Protein AF-0000000065931653 (afdb_homodimer)

Foldseek 3Di:
DPPPPPPPQLVLLVVLLVLLVVLLVVLCVLLVCLVQWPQSLLSPVLSVLSNVLSVVSNVCSVCSLFFQDDPVLSVLLSVLSSLLSVLSSVLSSLCRRQLDDCVPCVPSSVPGHGDPVNNVSSVVSNVSSVVSVVSNVVSRVVRNPDGNPPPCPPPPDPPDDDDD/DPPPVVPPQLVLLVVLLVLLVVLLVVLVVLLVCLVQWPQSLLSPVLSVLSNVLSVVSNVCSVCSLFFQDDPVLSVLLSVLSSLLSVLSSVLSSLCRRQLDDCVPCVPSSVPGHGDPVSNVVSVVSNVSSVVSVVSNVVSRVVRNPDGNPPPCPPPPPPPDDPDD

Structure (mmCIF, N/CA/C/O backbone):
data_AF-0000000065931653-model_v1
#
loop_
_entity.id
_entity.type
_entity.pdbx_description
1 polymer 'Hydroxylaminobenzene mutase HabB'
#
loop_
_atom_site.group_PDB
_atom_site.id
_atom_site.type_symbol
_atom_site.label_atom_id
_atom_site.label_alt_id
_atom_site.label_comp_id
_atom_site.label_asym_id
_atom_site.label_entity_id
_atom_site.label_seq_id
_atom_site.pdbx_PDB_ins_code
_atom_site.Cartn_x
_atom_site.Cartn_y
_atom_site.Cartn_z
_atom_site.occupancy
_atom_site.B_iso_or_equiv
_atom_site.auth_seq_id
_atom_site.auth_comp_id
_atom_site.auth_asym_id
_atom_site.auth_atom_id
_atom_site.pdbx_PDB_model_num
ATOM 1 N N . MET A 1 1 ? -31.172 28.594 16.266 1 28.55 1 MET A N 1
ATOM 2 C CA . MET A 1 1 ? -30.75 27.188 16.297 1 28.55 1 MET A CA 1
ATOM 3 C C . MET A 1 1 ? -30 26.828 15.023 1 28.55 1 MET A C 1
ATOM 5 O O . MET A 1 1 ? -30.578 26.734 13.945 1 28.55 1 MET A O 1
ATOM 9 N N . THR A 1 2 ? -28.844 27.422 14.742 1 34 2 THR A N 1
ATOM 10 C CA . THR A 1 2 ? -28 27.219 13.57 1 34 2 THR A CA 1
ATOM 11 C C . THR A 1 2 ? -27.734 25.734 13.359 1 34 2 THR A C 1
ATOM 13 O O . THR A 1 2 ? -27.297 25.031 14.273 1 34 2 THR A O 1
ATOM 16 N N . LEU A 1 3 ? -28.578 25.031 12.617 1 34.12 3 LEU A N 1
ATOM 17 C CA . LEU A 1 3 ? -28.406 23.641 12.188 1 34.12 3 LEU A CA 1
ATOM 18 C C . LEU A 1 3 ? -26.953 23.375 11.797 1 34.12 3 LEU A C 1
ATOM 20 O O . LEU A 1 3 ? -26.438 23.984 10.859 1 34.12 3 LEU A O 1
ATOM 24 N N . HIS A 1 4 ? -26 23.203 12.688 1 38.97 4 HIS A N 1
ATOM 25 C CA . HIS A 1 4 ? -24.688 22.641 12.359 1 38.97 4 HIS A CA 1
ATOM 26 C C . HIS A 1 4 ? -24.828 21.453 11.398 1 38.97 4 HIS A C 1
ATOM 28 O O . HIS A 1 4 ? -25.453 20.453 11.734 1 38.97 4 HIS A O 1
ATOM 34 N N . THR A 1 5 ? -25.109 21.641 10.18 1 39.28 5 THR A N 1
ATOM 35 C CA . THR A 1 5 ? -25.016 20.562 9.203 1 39.28 5 THR A CA 1
ATOM 36 C C . THR A 1 5 ? -23.875 19.609 9.547 1 39.28 5 THR A C 1
ATOM 38 O O . THR A 1 5 ? -22.719 20.031 9.617 1 39.28 5 THR A O 1
ATOM 41 N N . PRO A 1 6 ? -24.062 18.594 10.383 1 43.84 6 PRO A N 1
ATOM 42 C CA . PRO A 1 6 ? -22.984 17.656 10.734 1 43.84 6 PRO A CA 1
ATOM 43 C C . PRO A 1 6 ? -22.078 17.312 9.555 1 43.84 6 PRO A C 1
ATOM 45 O O . PRO A 1 6 ? -22.578 17.062 8.453 1 43.84 6 PRO A O 1
ATOM 48 N N . SER A 1 7 ? -20.938 17.844 9.289 1 49.25 7 SER A N 1
ATOM 49 C CA . SER A 1 7 ? -20.016 17.672 8.18 1 49.25 7 SER A CA 1
ATOM 50 C C . SER A 1 7 ? -19.984 16.219 7.707 1 49.25 7 SER A C 1
ATOM 52 O O . SER A 1 7 ? -19.797 15.305 8.508 1 49.25 7 SER A O 1
ATOM 54 N N . THR A 1 8 ? -20.859 15.742 6.801 1 52.16 8 THR A N 1
ATOM 55 C CA . THR A 1 8 ? -21.016 14.477 6.102 1 52.16 8 THR A CA 1
ATOM 56 C C . THR A 1 8 ? -19.672 13.742 6.023 1 52.16 8 THR A C 1
ATOM 58 O O . THR A 1 8 ? -19.641 12.523 5.852 1 52.16 8 THR A O 1
ATOM 61 N N . ASP A 1 9 ? -18.578 14.406 6.242 1 61.97 9 ASP A N 1
ATOM 62 C CA . ASP A 1 9 ? -17.234 13.852 6.098 1 61.97 9 ASP A CA 1
ATOM 63 C C . ASP A 1 9 ? -16.875 12.961 7.281 1 61.97 9 ASP A C 1
ATOM 65 O O . ASP A 1 9 ? -16.297 11.883 7.102 1 61.97 9 ASP A O 1
ATOM 69 N N . ALA A 1 10 ? -17.438 13.203 8.453 1 71.25 10 ALA A N 1
ATOM 70 C CA . ALA A 1 10 ? -17.016 12.523 9.672 1 71.25 10 ALA A CA 1
ATOM 71 C C . ALA A 1 10 ? -17.547 11.094 9.719 1 71.25 10 ALA A C 1
ATOM 73 O O . ALA A 1 10 ? -16.797 10.156 10.016 1 71.25 10 ALA A O 1
ATOM 74 N N . PRO A 1 11 ? -18.734 10.93 9.125 1 88.5 11 PRO A N 1
ATOM 75 C CA . PRO A 1 11 ? -19.25 9.555 9.211 1 88.5 11 PRO A CA 1
ATOM 76 C C . PRO A 1 11 ? -18.516 8.602 8.273 1 88.5 11 PRO A C 1
ATOM 78 O O . PRO A 1 11 ? -18.25 7.457 8.641 1 88.5 11 PRO A O 1
ATOM 81 N N . LEU A 1 12 ? -18.109 9.031 7.047 1 93.81 12 LEU A N 1
ATOM 82 C CA . LEU A 1 12 ? -17.438 8.141 6.109 1 93.81 12 LEU A CA 1
ATOM 83 C C . LEU A 1 12 ? -16.047 7.793 6.598 1 93.81 12 LEU A C 1
ATOM 85 O O . LEU A 1 12 ? -15.594 6.652 6.465 1 93.81 12 LEU A O 1
ATOM 89 N N . ALA A 1 13 ? -15.414 8.75 7.152 1 95.69 13 ALA A N 1
ATOM 90 C CA . ALA A 1 13 ? -14.07 8.508 7.684 1 95.69 13 ALA A CA 1
ATOM 91 C C . ALA A 1 13 ? -14.094 7.453 8.781 1 95.69 13 ALA A C 1
ATOM 93 O O . ALA A 1 13 ? -13.281 6.523 8.781 1 95.69 13 ALA A O 1
ATOM 94 N N . ARG A 1 14 ? -14.992 7.578 9.695 1 95.81 14 ARG A N 1
ATOM 95 C CA . ARG A 1 14 ? -15.125 6.633 10.805 1 95.81 14 ARG A CA 1
ATOM 96 C C . ARG A 1 14 ? -15.477 5.238 10.289 1 95.81 14 ARG A C 1
ATOM 98 O O . ARG A 1 14 ? -14.961 4.238 10.797 1 95.81 14 ARG A O 1
ATOM 105 N N . ARG A 1 15 ? -16.344 5.242 9.336 1 97.5 15 ARG A N 1
ATOM 106 C CA . ARG A 1 15 ? -16.734 3.961 8.758 1 97.5 15 ARG A CA 1
ATOM 107 C C . ARG A 1 15 ? -15.547 3.283 8.078 1 97.5 15 ARG A C 1
ATOM 109 O O . ARG A 1 15 ? -15.398 2.061 8.148 1 97.5 15 ARG A O 1
ATOM 116 N N . LEU A 1 16 ? -14.719 4.074 7.41 1 98.12 16 LEU A N 1
ATOM 117 C CA . LEU A 1 16 ? -13.516 3.518 6.809 1 98.12 16 LEU A CA 1
ATOM 118 C C . LEU A 1 16 ? -12.609 2.902 7.871 1 98.12 16 LEU A C 1
ATOM 120 O O . LEU A 1 16 ? -12.047 1.823 7.664 1 98.12 16 LEU A O 1
ATOM 124 N N . LEU A 1 17 ? -12.5 3.545 8.969 1 97.62 17 LEU A N 1
ATOM 125 C CA . LEU A 1 17 ? -11.672 3.021 10.055 1 97.62 17 LEU A CA 1
ATOM 126 C C . LEU A 1 17 ? -12.25 1.717 10.594 1 97.62 17 LEU A C 1
ATOM 128 O O . LEU A 1 17 ? -11.508 0.752 10.82 1 97.62 17 LEU A O 1
ATOM 132 N N . GLN A 1 18 ? -13.523 1.65 10.742 1 98.06 18 GLN A N 1
ATOM 133 C CA . GLN A 1 18 ? -14.18 0.44 11.219 1 98.06 18 GLN A CA 1
ATOM 134 C C . GLN A 1 18 ? -14 -0.71 10.234 1 98.06 18 GLN A C 1
ATOM 136 O O . GLN A 1 18 ? -13.648 -1.824 10.625 1 98.06 18 GLN A O 1
ATOM 141 N N . LEU A 1 19 ? -14.227 -0.421 9.016 1 98.44 19 LEU A N 1
ATOM 142 C CA . LEU A 1 19 ? -14.117 -1.442 7.984 1 98.44 19 LEU A CA 1
ATOM 143 C C . LEU A 1 19 ? -12.664 -1.869 7.793 1 98.44 19 LEU A C 1
ATOM 145 O O . LEU A 1 19 ? -12.391 -3.023 7.457 1 98.44 19 LEU A O 1
ATOM 149 N N . GLY A 1 20 ? -11.758 -0.867 7.965 1 98.62 20 GLY A N 1
ATOM 150 C CA . GLY A 1 20 ? -10.344 -1.212 7.898 1 98.62 20 GLY A CA 1
ATOM 151 C C . GLY A 1 20 ? -9.914 -2.188 8.977 1 98.62 20 GLY A C 1
ATOM 152 O O . GLY A 1 20 ? -9.25 -3.188 8.688 1 98.62 20 GLY A O 1
ATOM 153 N N . ILE A 1 21 ? -10.312 -1.99 10.211 1 98.44 21 ILE A N 1
ATOM 154 C CA . ILE A 1 21 ? -9.984 -2.887 11.32 1 98.44 21 ILE A CA 1
ATOM 155 C C . ILE A 1 21 ? -10.664 -4.234 11.109 1 98.44 21 ILE A C 1
ATOM 157 O O . ILE A 1 21 ? -10.07 -5.285 11.359 1 98.44 21 ILE A O 1
ATOM 161 N N . ALA A 1 22 ? -11.859 -4.215 10.688 1 98.62 22 ALA A N 1
ATOM 162 C CA . ALA A 1 22 ? -12.578 -5.461 10.43 1 98.62 22 ALA A CA 1
ATOM 163 C C . ALA A 1 22 ? -11.859 -6.297 9.375 1 98.62 22 ALA A C 1
ATOM 165 O O . ALA A 1 22 ? -11.703 -7.512 9.539 1 98.62 22 ALA A O 1
ATOM 166 N N . LEU A 1 23 ? -11.461 -5.684 8.312 1 98.69 23 LEU A N 1
ATOM 167 C CA . LEU A 1 23 ? -10.758 -6.406 7.258 1 98.69 23 LEU A CA 1
ATOM 168 C C . LEU A 1 23 ? -9.406 -6.91 7.758 1 98.69 23 LEU A C 1
ATOM 170 O O . LEU A 1 23 ? -8.992 -8.023 7.422 1 98.69 23 LEU A O 1
ATOM 174 N N . PHE A 1 24 ? -8.711 -6.059 8.523 1 98.25 24 PHE A N 1
ATOM 175 C CA . PHE A 1 24 ? -7.461 -6.488 9.141 1 98.25 24 PHE A CA 1
ATOM 176 C C . PHE A 1 24 ? -7.672 -7.746 9.969 1 98.25 24 PHE A C 1
ATOM 178 O O . PHE A 1 24 ? -6.906 -8.703 9.867 1 98.25 24 PHE A O 1
ATOM 185 N N . LEU A 1 25 ? -8.742 -7.734 10.734 1 98.06 25 LEU A N 1
ATOM 186 C CA . LEU A 1 25 ? -9.086 -8.891 11.555 1 98.06 25 LEU A CA 1
ATOM 187 C C . LEU A 1 25 ? -9.383 -10.102 10.688 1 98.06 25 LEU A C 1
ATOM 189 O O . LEU A 1 25 ? -8.914 -11.211 10.969 1 98.06 25 LEU A O 1
ATOM 193 N N . LEU A 1 26 ? -10.125 -9.93 9.688 1 98.5 26 LEU A N 1
ATOM 194 C CA . LEU A 1 26 ? -10.422 -11.016 8.766 1 98.5 26 LEU A CA 1
ATOM 195 C C . LEU A 1 26 ? -9.148 -11.562 8.141 1 98.5 26 LEU A C 1
ATOM 197 O O . LEU A 1 26 ? -9.008 -12.781 7.965 1 98.5 26 LEU A O 1
ATOM 201 N N . GLY A 1 27 ? -8.258 -10.641 7.762 1 98 27 GLY A N 1
ATOM 202 C CA . GLY A 1 27 ? -6.949 -11.07 7.281 1 98 27 GLY A CA 1
ATOM 203 C C . GLY A 1 27 ? -6.211 -11.953 8.273 1 98 27 GLY A C 1
ATOM 204 O O . GLY A 1 27 ? -5.703 -13.008 7.906 1 98 27 GLY A O 1
ATOM 205 N N . LEU A 1 28 ? -6.176 -11.555 9.531 1 97.62 28 LEU A N 1
ATOM 206 C CA . LEU A 1 28 ? -5.504 -12.336 10.562 1 97.62 28 LEU A CA 1
ATOM 207 C C . LEU A 1 28 ? -6.168 -13.695 10.734 1 97.62 28 LEU A C 1
ATOM 209 O O . LEU A 1 28 ? -5.484 -14.719 10.828 1 97.62 28 LEU A O 1
ATOM 213 N N . LEU A 1 29 ? -7.484 -13.703 10.773 1 96.81 29 LEU A N 1
ATOM 214 C CA . LEU A 1 29 ? -8.219 -14.961 10.914 1 96.81 29 LEU A CA 1
ATOM 215 C C . LEU A 1 29 ? -7.938 -15.883 9.734 1 96.81 29 LEU A C 1
ATOM 217 O O . LEU A 1 29 ? -7.879 -17.109 9.898 1 96.81 29 LEU A O 1
ATOM 221 N N . THR A 1 30 ? -7.797 -15.328 8.555 1 98.06 30 THR A N 1
ATOM 222 C CA . THR A 1 30 ? -7.469 -16.109 7.371 1 98.06 30 THR A CA 1
ATOM 223 C C . THR A 1 30 ? -6.164 -16.875 7.574 1 98.06 30 THR A C 1
ATOM 225 O O . THR A 1 30 ? -6.02 -18 7.086 1 98.06 30 THR A O 1
ATOM 228 N N . GLY A 1 31 ? -5.242 -16.312 8.312 1 95.5 31 GLY A N 1
ATOM 229 C CA . GLY A 1 31 ? -3.994 -17 8.594 1 95.5 31 GLY A CA 1
ATOM 230 C C . GLY A 1 31 ? -4.188 -18.328 9.312 1 95.5 31 GLY A C 1
ATOM 231 O O . GLY A 1 31 ? -3.432 -19.281 9.086 1 95.5 31 GLY A O 1
ATOM 232 N N . PHE A 1 32 ? -5.188 -18.469 10.094 1 94.12 32 PHE A N 1
ATOM 233 C CA . PHE A 1 32 ? -5.469 -19.688 10.844 1 94.12 32 PHE A CA 1
ATOM 234 C C . PHE A 1 32 ? -6.121 -20.734 9.938 1 94.12 32 PHE A C 1
ATOM 236 O O . PHE A 1 32 ? -6.105 -21.922 10.25 1 94.12 32 PHE A O 1
ATOM 243 N N . LEU A 1 33 ? -6.637 -20.297 8.859 1 96.38 33 LEU A N 1
ATOM 244 C CA . LEU A 1 33 ? -7.402 -21.188 8.008 1 96.38 33 LEU A CA 1
ATOM 245 C C . LEU A 1 33 ? -6.516 -21.797 6.926 1 96.38 33 LEU A C 1
ATOM 247 O O . LEU A 1 33 ? -6.969 -22.641 6.145 1 96.38 33 LEU A O 1
ATOM 251 N N . LEU A 1 34 ? -5.258 -21.484 6.891 1 95.88 34 LEU A N 1
ATOM 252 C CA . LEU A 1 34 ? -4.359 -21.859 5.809 1 95.88 34 LEU A CA 1
ATOM 253 C C . LEU A 1 34 ? -4.301 -23.375 5.652 1 95.88 34 LEU A C 1
ATOM 255 O O . LEU A 1 34 ? -4.434 -23.891 4.539 1 95.88 34 LEU A O 1
ATOM 259 N N . PRO A 1 35 ? -4.211 -24.188 6.723 1 94.62 35 PRO A N 1
ATOM 260 C CA . PRO A 1 35 ? -4.102 -25.641 6.582 1 94.62 35 PRO A CA 1
ATOM 261 C C . PRO A 1 35 ? -5.355 -26.266 5.984 1 94.62 35 PRO A C 1
ATOM 263 O O . PRO A 1 35 ? -5.312 -27.406 5.508 1 94.62 35 PRO A O 1
ATOM 266 N N . MET A 1 36 ? -6.41 -25.578 5.922 1 96.44 36 MET A N 1
ATOM 267 C CA . MET A 1 36 ? -7.68 -26.109 5.441 1 96.44 36 MET A CA 1
ATOM 268 C C . MET A 1 36 ? -7.879 -25.797 3.963 1 96.44 36 MET A C 1
ATOM 270 O O . MET A 1 36 ? -8.836 -26.281 3.346 1 96.44 36 MET A O 1
ATOM 274 N N . MET A 1 37 ? -6.949 -25.172 3.357 1 96.94 37 MET A N 1
ATOM 275 C CA . MET A 1 37 ? -7.156 -24.703 1.992 1 96.94 37 MET A CA 1
ATOM 276 C C . MET A 1 37 ? -6.512 -25.641 0.984 1 96.94 37 MET A C 1
ATOM 278 O O . MET A 1 37 ? -5.457 -26.219 1.25 1 96.94 37 MET A O 1
ATOM 282 N N . ALA A 1 38 ? -7.168 -25.75 -0.15 1 97.31 38 ALA A N 1
ATOM 283 C CA . ALA A 1 38 ? -6.625 -26.562 -1.244 1 97.31 38 ALA A CA 1
ATOM 284 C C . ALA A 1 38 ? -5.266 -26.031 -1.693 1 97.31 38 ALA A C 1
ATOM 286 O O . ALA A 1 38 ? -4.395 -26.812 -2.09 1 97.31 38 ALA A O 1
ATOM 287 N N . ASN A 1 39 ? -5.09 -24.734 -1.628 1 97.25 39 ASN A N 1
ATOM 288 C CA . ASN A 1 39 ? -3.824 -24.094 -1.979 1 97.25 39 ASN A CA 1
ATOM 289 C C . ASN A 1 39 ? -3.393 -23.078 -0.918 1 97.25 39 ASN A C 1
ATOM 291 O O . ASN A 1 39 ? -3.752 -21.906 -0.992 1 97.25 39 ASN A O 1
ATOM 295 N N . PRO A 1 40 ? -2.623 -23.453 0.026 1 95.38 40 PRO A N 1
ATOM 296 C CA . PRO A 1 40 ? -2.225 -22.578 1.132 1 95.38 40 PRO A CA 1
ATOM 297 C C . PRO A 1 40 ? -1.375 -21.391 0.673 1 95.38 40 PRO A C 1
ATOM 299 O O . PRO A 1 40 ? -1.354 -20.344 1.331 1 95.38 40 PRO A O 1
ATOM 302 N N . ARG A 1 41 ? -0.65 -21.562 -0.462 1 93.75 41 ARG A N 1
ATOM 303 C CA . ARG A 1 41 ? 0.14 -20.453 -0.992 1 93.75 41 ARG A CA 1
ATOM 304 C C . ARG A 1 41 ? -0.755 -19.281 -1.4 1 93.75 41 ARG A C 1
ATOM 306 O O . ARG A 1 41 ? -0.471 -18.141 -1.07 1 93.75 41 ARG A O 1
ATOM 313 N N . VAL A 1 42 ? -1.795 -19.609 -2.09 1 95.69 42 VAL A N 1
ATOM 314 C CA . VAL A 1 42 ? -2.762 -18.578 -2.455 1 95.69 42 VAL A CA 1
ATOM 315 C C . VAL A 1 42 ? -3.465 -18.062 -1.2 1 95.69 42 VAL A C 1
ATOM 317 O O . VAL A 1 42 ? -3.762 -16.875 -1.094 1 95.69 42 VAL A O 1
ATOM 320 N N . GLY A 1 43 ? -3.725 -18.969 -0.281 1 96.19 43 GLY A N 1
ATOM 321 C CA . GLY A 1 43 ? -4.27 -18.562 1.004 1 96.19 43 GLY A CA 1
ATOM 322 C C . GLY A 1 43 ? -3.412 -17.516 1.711 1 96.19 43 GLY A C 1
ATOM 323 O O . GLY A 1 43 ? -3.936 -16.578 2.309 1 96.19 43 GLY A O 1
ATOM 324 N N . LEU A 1 44 ? -2.117 -17.812 1.668 1 94.44 44 LEU A N 1
ATOM 325 C CA . LEU A 1 44 ? -1.194 -16.859 2.266 1 94.44 44 LEU A CA 1
ATOM 326 C C . LEU A 1 44 ? -1.333 -15.484 1.607 1 94.44 44 LEU A C 1
ATOM 328 O O . LEU A 1 44 ? -1.306 -14.453 2.291 1 94.44 44 LEU A O 1
ATOM 332 N N . SER A 1 45 ? -1.449 -15.383 0.288 1 95.69 45 SER A N 1
ATOM 333 C CA . SER A 1 45 ? -1.722 -1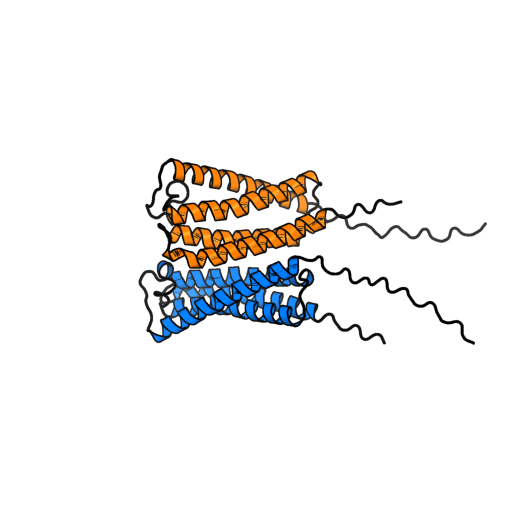4.133 -0.412 1 95.69 45 SER A CA 1
ATOM 334 C C . SER A 1 45 ? -2.992 -13.469 0.113 1 95.69 45 SER A C 1
ATOM 336 O O . SER A 1 45 ? -3.039 -12.25 0.276 1 95.69 45 SER A O 1
ATOM 338 N N . SER A 1 46 ? -3.998 -14.281 0.371 1 97.25 46 SER A N 1
ATOM 339 C CA . SER A 1 46 ? -5.25 -13.758 0.906 1 97.25 46 SER A CA 1
ATOM 340 C C . SER A 1 46 ? -5.043 -13.148 2.291 1 97.25 46 SER A C 1
ATOM 342 O O . SER A 1 46 ? -5.543 -12.055 2.576 1 97.25 46 SER A O 1
ATOM 344 N N . HIS A 1 47 ? -4.363 -13.883 3.215 1 97.5 47 HIS A N 1
ATOM 345 C CA . HIS A 1 47 ? -4.004 -13.352 4.523 1 97.5 47 HIS A CA 1
ATOM 346 C C . HIS A 1 47 ? -3.34 -11.984 4.398 1 97.5 47 HIS A C 1
ATOM 348 O O . HIS A 1 47 ? -3.77 -11.016 5.035 1 97.5 47 HIS A O 1
ATOM 354 N N . LEU A 1 48 ? -2.367 -11.898 3.527 1 96.12 48 LEU A N 1
ATOM 355 C CA . LEU A 1 48 ? -1.615 -10.664 3.334 1 96.12 48 LEU A CA 1
ATOM 356 C C . LEU A 1 48 ? -2.498 -9.578 2.729 1 96.12 48 LEU A C 1
ATOM 358 O O . LEU A 1 48 ? -2.389 -8.406 3.098 1 96.12 48 LEU A O 1
ATOM 362 N N . GLU A 1 49 ? -3.314 -9.953 1.81 1 97.25 49 GLU A N 1
ATOM 363 C CA . GLU A 1 49 ? -4.238 -8.992 1.216 1 97.25 49 GLU A CA 1
ATOM 364 C C . GLU A 1 49 ? -5.172 -8.406 2.268 1 97.25 49 GLU A C 1
ATOM 366 O O . GLU A 1 49 ? -5.43 -7.199 2.268 1 97.25 49 GLU A O 1
ATOM 371 N N . GLY A 1 50 ? -5.727 -9.273 3.119 1 98.06 50 GLY A N 1
ATOM 372 C CA . GLY A 1 50 ? -6.555 -8.758 4.195 1 98.06 50 GLY A CA 1
ATOM 373 C C . GLY A 1 50 ? -5.824 -7.766 5.082 1 98.06 50 GLY A C 1
ATOM 374 O O . GLY A 1 50 ? -6.352 -6.695 5.395 1 98.06 50 GLY A O 1
ATOM 375 N N . VAL A 1 51 ? -4.625 -8.086 5.418 1 96.81 51 VAL A N 1
ATOM 376 C CA . VAL A 1 51 ? -3.832 -7.262 6.324 1 96.81 51 VAL A CA 1
ATOM 377 C C . VAL A 1 51 ? -3.473 -5.945 5.641 1 96.81 51 VAL A C 1
ATOM 379 O O . VAL A 1 51 ? -3.719 -4.867 6.188 1 96.81 51 VAL A O 1
ATOM 382 N N . LEU A 1 52 ? -2.986 -6.004 4.406 1 97.44 52 LEU A N 1
ATOM 383 C CA . LEU A 1 52 ? -2.525 -4.816 3.693 1 97.44 52 LEU A CA 1
ATOM 384 C C . LEU A 1 52 ? -3.699 -3.926 3.303 1 97.44 52 LEU A C 1
ATOM 386 O O . LEU A 1 52 ? -3.635 -2.705 3.455 1 97.44 52 LEU A O 1
ATOM 390 N N . ASN A 1 53 ? -4.758 -4.527 2.826 1 98.5 53 ASN A N 1
ATOM 391 C CA . ASN A 1 53 ? -5.93 -3.744 2.443 1 98.5 53 ASN A CA 1
ATOM 392 C C . ASN A 1 53 ? -6.605 -3.117 3.658 1 98.5 53 ASN A C 1
ATOM 394 O O . ASN A 1 53 ? -7.156 -2.018 3.57 1 98.5 53 ASN A O 1
ATOM 398 N N . GLY A 1 54 ? -6.629 -3.832 4.762 1 98.5 54 GLY A N 1
ATOM 399 C CA . GLY A 1 54 ? -7.113 -3.234 5.996 1 98.5 54 GLY A CA 1
ATOM 400 C C . GLY A 1 54 ? -6.336 -1.997 6.402 1 98.5 54 GLY A C 1
ATOM 401 O O . GLY A 1 54 ? -6.926 -0.973 6.75 1 98.5 54 GLY A O 1
ATOM 402 N N . MET A 1 55 ? -5.02 -2.127 6.332 1 97.81 55 MET A N 1
ATOM 403 C CA . MET A 1 55 ? -4.164 -0.994 6.676 1 97.81 55 MET A CA 1
ATOM 404 C C . MET A 1 55 ? -4.398 0.173 5.723 1 97.81 55 MET A C 1
ATOM 406 O O . MET A 1 55 ? -4.406 1.331 6.141 1 97.81 55 MET A O 1
ATOM 410 N N . PHE A 1 56 ? -4.605 -0.113 4.445 1 98.25 56 PHE A N 1
ATOM 411 C CA . PHE A 1 56 ? -4.875 0.939 3.475 1 98.25 56 PHE A CA 1
ATOM 412 C C . PHE A 1 56 ? -6.156 1.686 3.826 1 98.25 56 PHE A C 1
ATOM 414 O O . PHE A 1 56 ? -6.199 2.916 3.775 1 98.25 56 PHE A O 1
ATOM 421 N N . LEU A 1 57 ? -7.195 0.974 4.223 1 98.5 57 LEU A N 1
ATOM 422 C CA . LEU A 1 57 ? -8.453 1.607 4.609 1 98.5 57 LEU A CA 1
ATOM 423 C C . LEU A 1 57 ? -8.258 2.484 5.844 1 98.5 57 LEU A C 1
ATOM 425 O O . LEU A 1 57 ? -8.852 3.562 5.941 1 98.5 57 LEU A O 1
ATOM 429 N N . LEU A 1 58 ? -7.453 1.989 6.793 1 97.38 58 LEU A N 1
ATOM 430 C CA . LEU A 1 58 ? -7.164 2.789 7.98 1 97.38 58 LEU A CA 1
ATOM 431 C C . LEU A 1 58 ? -6.457 4.086 7.602 1 97.38 58 LEU A C 1
ATOM 433 O O . LEU A 1 58 ? -6.832 5.164 8.078 1 97.38 58 LEU A O 1
ATOM 437 N N . ALA A 1 59 ? -5.484 3.992 6.734 1 97.31 59 ALA A N 1
ATOM 438 C CA . ALA A 1 59 ? -4.762 5.184 6.289 1 97.31 59 ALA A CA 1
ATOM 439 C C . ALA A 1 59 ? -5.691 6.148 5.562 1 97.31 59 ALA A C 1
ATOM 441 O O . ALA A 1 59 ? -5.645 7.359 5.793 1 97.31 59 ALA A O 1
ATOM 442 N N . LEU A 1 60 ? -6.5 5.566 4.711 1 97.44 60 LEU A N 1
ATOM 443 C CA . LEU A 1 60 ? -7.461 6.387 3.979 1 97.44 60 LEU A CA 1
ATOM 444 C C . LEU A 1 60 ? -8.43 7.074 4.934 1 97.44 60 LEU A C 1
ATOM 446 O O . LEU A 1 60 ? -8.734 8.258 4.766 1 97.44 60 LEU A O 1
ATOM 450 N N . GLY A 1 61 ? -8.922 6.387 5.906 1 97.38 61 GLY A N 1
ATOM 451 C CA . GLY A 1 61 ? -9.812 6.973 6.898 1 97.38 61 GLY A CA 1
ATOM 452 C C . GLY A 1 61 ? -9.172 8.094 7.688 1 97.38 61 GLY A C 1
ATOM 453 O O . GLY A 1 61 ? -9.805 9.117 7.945 1 97.38 61 GLY A O 1
ATOM 454 N N . LEU A 1 62 ? -7.957 7.906 8.078 1 94.69 62 LEU A N 1
ATOM 455 C CA . LEU A 1 62 ? -7.238 8.898 8.867 1 94.69 62 LEU A CA 1
ATOM 456 C C . LEU A 1 62 ? -6.926 10.133 8.031 1 94.69 62 LEU A C 1
ATOM 458 O O . LEU A 1 62 ? -6.891 11.25 8.547 1 94.69 62 LEU A O 1
ATOM 462 N N . MET A 1 63 ? -6.711 9.914 6.773 1 95 63 MET A N 1
ATOM 463 C CA . MET A 1 63 ? -6.355 11.047 5.926 1 95 63 MET A CA 1
ATOM 464 C C . MET A 1 63 ? -7.598 11.695 5.328 1 95 63 MET A C 1
ATOM 466 O O . MET A 1 63 ? -7.508 12.734 4.676 1 95 63 MET A O 1
ATOM 470 N N . TRP A 1 64 ? -8.734 11.109 5.535 1 94.38 64 TRP A N 1
ATOM 471 C CA . TRP A 1 64 ? -10 11.461 4.898 1 94.38 64 TRP A CA 1
ATOM 472 C C . TRP A 1 64 ? -10.297 12.945 5.062 1 94.38 64 TRP A C 1
ATOM 474 O O . TRP A 1 64 ? -10.695 13.617 4.109 1 94.38 64 TRP A O 1
ATOM 484 N N . PRO A 1 65 ? -10.086 13.57 6.266 1 92.19 65 PRO A N 1
ATOM 485 C CA . PRO A 1 65 ? -10.398 14.984 6.453 1 92.19 65 PRO A CA 1
ATOM 486 C C . PRO A 1 65 ? -9.492 15.898 5.629 1 92.19 65 PRO A C 1
ATOM 488 O O . PRO A 1 65 ? -9.812 17.078 5.438 1 92.19 65 PRO A O 1
ATOM 491 N N . GLN A 1 66 ? -8.422 15.367 5.148 1 92.81 66 GLN A N 1
ATOM 492 C CA . GLN A 1 66 ? -7.469 16.172 4.398 1 92.81 66 GLN A CA 1
ATOM 493 C C . GLN A 1 66 ? -7.812 16.203 2.91 1 92.81 66 GLN A C 1
ATOM 495 O O . GLN A 1 66 ? -7.195 16.922 2.135 1 92.81 66 GLN A O 1
ATOM 500 N N . LEU A 1 67 ? -8.766 15.445 2.553 1 94.19 67 LEU A N 1
ATOM 501 C CA . LEU A 1 67 ? -9.133 15.352 1.145 1 94.19 67 LEU A CA 1
ATOM 502 C C . LEU A 1 67 ? -10.148 16.422 0.77 1 94.19 67 LEU A C 1
ATOM 504 O O . LEU A 1 67 ? -11.242 16.469 1.329 1 94.19 67 LEU A O 1
ATOM 508 N N . SER A 1 68 ? -9.773 17.312 -0.133 1 93.81 68 SER A N 1
ATOM 509 C CA . SER A 1 68 ? -10.688 18.297 -0.69 1 93.81 68 SER A CA 1
ATOM 510 C C . SER A 1 68 ? -11.445 17.734 -1.892 1 93.81 68 SER A C 1
ATOM 512 O O . SER A 1 68 ? -11.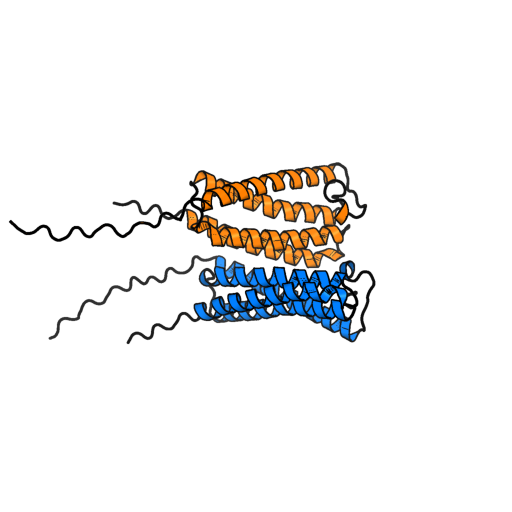016 17.906 -3.035 1 93.81 68 SER A O 1
ATOM 514 N N . LEU A 1 69 ? -12.539 17.047 -1.661 1 94.69 69 LEU A N 1
ATOM 515 C CA . LEU A 1 69 ? -13.359 16.422 -2.688 1 94.69 69 LEU A CA 1
ATOM 516 C C . LEU A 1 69 ? -14.82 16.828 -2.541 1 94.69 69 LEU A C 1
ATOM 518 O O . LEU A 1 69 ? -15.281 17.125 -1.436 1 94.69 69 LEU A O 1
ATOM 522 N N . GLY A 1 70 ? -15.523 16.953 -3.623 1 93.81 70 GLY A N 1
ATOM 523 C CA . GLY A 1 70 ? -16.969 17.141 -3.559 1 93.81 70 GLY A CA 1
ATOM 524 C C . GLY A 1 70 ? -17.688 15.945 -2.982 1 93.81 70 GLY A C 1
ATOM 525 O O . GLY A 1 70 ? -17.094 14.875 -2.797 1 93.81 70 GLY A O 1
ATOM 526 N N . THR A 1 71 ? -18.859 16.078 -2.668 1 93.81 71 THR A N 1
ATOM 527 C CA . THR A 1 71 ? -19.672 15.055 -2.018 1 93.81 71 THR A CA 1
ATOM 528 C C . THR A 1 71 ? -19.719 13.789 -2.869 1 93.81 71 THR A C 1
ATOM 530 O O . THR A 1 71 ? -19.547 12.68 -2.359 1 93.81 71 THR A O 1
ATOM 533 N N . GLY A 1 72 ? -19.969 13.922 -4.133 1 96.31 72 GLY A N 1
ATOM 534 C CA . GLY A 1 72 ? -20.031 12.773 -5.027 1 96.31 72 GLY A CA 1
ATOM 535 C C . GLY A 1 72 ? -18.719 12.008 -5.105 1 96.31 72 GLY A C 1
ATOM 536 O O . GLY A 1 72 ? -18.719 10.781 -5.082 1 96.31 72 GLY A O 1
ATOM 537 N N . ALA A 1 73 ? -17.656 12.719 -5.227 1 96.62 73 ALA A N 1
ATOM 538 C CA . ALA A 1 73 ? -16.344 12.109 -5.301 1 96.62 73 ALA A CA 1
ATOM 539 C C . ALA A 1 73 ? -15.992 11.391 -4.004 1 96.62 73 ALA A C 1
ATOM 541 O O . ALA A 1 73 ? -15.352 10.336 -4.023 1 96.62 73 ALA A O 1
ATOM 542 N N . ARG A 1 74 ? -16.406 11.914 -2.922 1 96.56 74 ARG A N 1
ATOM 543 C CA . ARG A 1 74 ? -16.156 11.273 -1.635 1 96.56 74 ARG A CA 1
ATOM 544 C C . ARG A 1 74 ? -16.922 9.953 -1.535 1 96.56 74 ARG A C 1
ATOM 546 O O . ARG A 1 74 ? -16.359 8.945 -1.099 1 96.56 74 ARG A O 1
ATOM 553 N N . LYS A 1 75 ? -18.109 10 -1.917 1 97.19 75 LYS A N 1
ATOM 554 C CA . LYS A 1 75 ? -18.906 8.773 -1.896 1 97.19 75 LYS A CA 1
ATOM 555 C C . LYS A 1 75 ? -18.312 7.727 -2.836 1 97.19 75 LYS A C 1
ATOM 557 O O . LYS A 1 75 ? -18.281 6.539 -2.508 1 97.19 75 LYS A O 1
ATOM 562 N N . ALA A 1 76 ? -17.922 8.188 -3.945 1 97.88 76 ALA A N 1
ATOM 563 C CA . ALA A 1 76 ? -17.281 7.281 -4.902 1 97.88 76 ALA A CA 1
ATOM 564 C C . ALA A 1 76 ? -16 6.688 -4.332 1 97.88 76 ALA A C 1
ATOM 566 O O . ALA A 1 76 ? -15.789 5.477 -4.41 1 97.88 76 ALA A O 1
ATOM 567 N N . ALA A 1 77 ? -15.188 7.559 -3.75 1 98.12 77 ALA A N 1
ATOM 568 C CA . ALA A 1 77 ? -13.945 7.078 -3.156 1 98.12 77 ALA A CA 1
ATOM 569 C C . ALA A 1 77 ? -14.219 6.047 -2.066 1 98.12 77 ALA A C 1
ATOM 571 O O . ALA A 1 77 ? -13.547 5.012 -1.996 1 98.12 77 ALA A O 1
ATOM 572 N N . PHE A 1 78 ? -15.211 6.316 -1.271 1 98.25 78 PHE A N 1
ATOM 573 C CA . PHE A 1 78 ? -15.602 5.387 -0.215 1 98.25 78 PHE A CA 1
ATOM 574 C C . PHE A 1 78 ? -16.047 4.055 -0.805 1 98.25 78 PHE A C 1
ATOM 576 O O . PHE A 1 78 ? -15.555 2.998 -0.413 1 98.25 78 PHE A O 1
ATOM 583 N N . GLY A 1 79 ? -16.953 4.117 -1.675 1 98.62 79 GLY A N 1
ATOM 584 C CA . GLY A 1 79 ? -17.5 2.906 -2.271 1 98.62 79 GLY A CA 1
ATOM 585 C C . GLY A 1 79 ? -16.453 2.072 -2.984 1 98.62 79 GLY A C 1
ATOM 586 O O . GLY A 1 79 ? -16.375 0.857 -2.787 1 98.62 79 GLY A O 1
ATOM 587 N N . PHE A 1 80 ? -15.641 2.672 -3.838 1 98.75 80 PHE A N 1
ATOM 588 C CA . PHE A 1 80 ? -14.602 1.973 -4.586 1 98.75 80 PHE A CA 1
ATOM 589 C C . PHE A 1 80 ? -13.555 1.392 -3.643 1 98.75 80 PHE A C 1
ATOM 591 O O . PHE A 1 80 ? -13.039 0.297 -3.877 1 98.75 80 PHE A O 1
ATOM 598 N N . ALA A 1 81 ? -13.211 2.18 -2.576 1 98.69 81 ALA A N 1
ATOM 599 C CA . ALA A 1 81 ? -12.211 1.688 -1.634 1 98.69 81 ALA A CA 1
ATOM 600 C C . ALA A 1 81 ? -12.711 0.443 -0.906 1 98.69 81 ALA A C 1
ATOM 602 O O . ALA A 1 81 ? -11.984 -0.547 -0.792 1 98.69 81 ALA A O 1
ATOM 603 N N . VAL A 1 82 ? -13.938 0.474 -0.416 1 98.69 82 VAL A N 1
ATOM 604 C CA . VAL A 1 82 ? -14.492 -0.659 0.315 1 98.69 82 VAL A CA 1
ATOM 605 C C . VAL A 1 82 ? -14.633 -1.859 -0.619 1 98.69 82 VAL A C 1
ATOM 607 O O . VAL A 1 82 ? -14.203 -2.967 -0.285 1 98.69 82 VAL A O 1
ATOM 610 N N . TYR A 1 83 ? -15.148 -1.637 -1.744 1 98.62 83 TYR A N 1
ATOM 611 C CA . TYR A 1 83 ? -15.281 -2.721 -2.711 1 98.62 83 TYR A CA 1
ATOM 612 C C . TYR A 1 83 ? -13.922 -3.314 -3.057 1 98.62 83 TYR A C 1
ATOM 614 O O . TYR A 1 83 ? -13.734 -4.527 -2.973 1 98.62 83 TYR A O 1
ATOM 622 N N . GLY A 1 84 ? -13.031 -2.463 -3.498 1 98.69 84 GLY A N 1
ATOM 623 C CA . GLY A 1 84 ? -11.734 -2.938 -3.955 1 98.69 84 GLY A CA 1
ATOM 624 C C . GLY A 1 84 ? -10.984 -3.73 -2.902 1 98.69 84 GLY A C 1
ATOM 625 O O . GLY A 1 84 ? -10.445 -4.801 -3.189 1 98.69 84 GLY A O 1
ATOM 626 N N . THR A 1 85 ? -10.961 -3.283 -1.689 1 98.62 85 THR A N 1
ATOM 627 C CA . THR A 1 85 ? -10.18 -3.906 -0.628 1 98.62 85 THR A CA 1
ATOM 628 C C . THR A 1 85 ? -10.828 -5.215 -0.18 1 98.62 85 THR A C 1
ATOM 630 O O . THR A 1 85 ? -10.148 -6.234 -0.048 1 98.62 85 THR A O 1
ATOM 633 N N . TYR A 1 86 ? -12.109 -5.289 0.012 1 98.81 86 TYR A N 1
ATOM 634 C CA . TYR A 1 86 ? -12.781 -6.504 0.461 1 98.81 86 TYR A CA 1
ATOM 635 C C . TYR A 1 86 ? -12.836 -7.539 -0.655 1 98.81 86 TYR A C 1
ATOM 637 O O . TYR A 1 86 ? -12.711 -8.742 -0.402 1 98.81 86 TYR A O 1
ATOM 645 N N . ALA A 1 87 ? -13.078 -7.055 -1.875 1 98.69 87 ALA A N 1
ATOM 646 C CA . ALA A 1 87 ? -13.07 -7.977 -3.008 1 98.69 87 ALA A CA 1
ATOM 647 C C . ALA A 1 87 ? -11.711 -8.648 -3.166 1 98.69 87 ALA A C 1
ATOM 649 O O . ALA A 1 87 ? -11.633 -9.828 -3.514 1 98.69 87 ALA A O 1
ATOM 650 N N . ASN A 1 88 ? -10.672 -7.883 -2.998 1 98.5 88 ASN A N 1
ATOM 651 C CA . ASN A 1 88 ? -9.328 -8.438 -3.117 1 98.5 88 ASN A CA 1
ATOM 652 C C . ASN A 1 88 ? -9.109 -9.586 -2.133 1 98.5 88 ASN A C 1
ATOM 654 O O . ASN A 1 88 ? -8.695 -10.68 -2.527 1 98.5 88 ASN A O 1
ATOM 658 N N . TRP A 1 89 ? -9.391 -9.328 -0.901 1 98.38 89 TRP A N 1
ATOM 659 C CA . TRP A 1 89 ? -9.273 -10.352 0.132 1 98.38 89 TRP A CA 1
ATOM 660 C C . TRP A 1 89 ? -10.172 -11.539 -0.177 1 98.38 89 TRP A C 1
ATOM 662 O O . TRP A 1 89 ? -9.734 -12.695 -0.127 1 98.38 89 TRP A O 1
ATOM 672 N N . LEU A 1 90 ? -11.43 -11.312 -0.506 1 98.56 90 LEU A N 1
ATOM 673 C CA . LEU A 1 90 ? -12.398 -12.375 -0.719 1 98.56 90 LEU A CA 1
ATOM 674 C C . LEU A 1 90 ? -12.023 -13.227 -1.931 1 98.56 90 LEU A C 1
ATOM 676 O O . LEU A 1 90 ? -12.133 -14.453 -1.896 1 98.56 90 LEU A O 1
ATOM 680 N N . ALA A 1 91 ? -11.648 -12.562 -3.012 1 98.25 91 ALA A N 1
ATOM 681 C CA . ALA A 1 91 ? -11.273 -13.281 -4.227 1 98.25 91 ALA A CA 1
ATOM 682 C C . ALA A 1 91 ? -10.109 -14.234 -3.963 1 98.25 91 ALA A C 1
ATOM 684 O O . ALA A 1 91 ? -10.141 -15.398 -4.379 1 98.25 91 ALA A O 1
ATOM 685 N N . THR A 1 92 ? -9.094 -13.766 -3.281 1 98 92 THR A N 1
ATOM 686 C CA . THR A 1 92 ? -7.938 -14.609 -3.014 1 98 92 THR A CA 1
ATOM 687 C C . THR A 1 92 ? -8.273 -15.688 -1.984 1 98 92 THR A C 1
ATOM 689 O O . THR A 1 92 ? -7.742 -16.797 -2.039 1 98 92 THR A O 1
ATOM 692 N N . LEU A 1 93 ? -9.172 -15.359 -1.036 1 98.31 93 LEU A N 1
ATOM 693 C CA . LEU A 1 93 ? -9.641 -16.359 -0.087 1 98.31 93 LEU A CA 1
ATOM 694 C C . LEU A 1 93 ? -10.305 -17.516 -0.813 1 98.31 93 LEU A C 1
ATOM 696 O O . LEU A 1 93 ? -9.969 -18.688 -0.579 1 98.31 93 LEU A O 1
ATOM 700 N N . LEU A 1 94 ? -11.25 -17.188 -1.683 1 98.31 94 LEU A N 1
ATOM 701 C CA . LEU A 1 94 ? -11.945 -18.219 -2.455 1 98.31 94 LEU A CA 1
ATOM 702 C C . LEU A 1 94 ? -10.969 -19.016 -3.305 1 98.31 94 LEU A C 1
ATOM 704 O O . LEU A 1 94 ? -11.078 -20.234 -3.406 1 98.31 94 LEU A O 1
ATOM 708 N N . ALA A 1 95 ? -10.062 -18.328 -3.918 1 98 95 ALA A N 1
ATOM 709 C CA . ALA A 1 95 ? -9.047 -19 -4.723 1 98 95 ALA A CA 1
ATOM 710 C C . ALA A 1 95 ? -8.25 -19.984 -3.881 1 98 95 ALA A C 1
ATOM 712 O O . ALA A 1 95 ? -7.926 -21.094 -4.34 1 98 95 ALA A O 1
ATOM 713 N N . GLY A 1 96 ? -7.887 -19.594 -2.686 1 97.75 96 GLY A N 1
ATOM 714 C CA . GLY A 1 96 ? -7.172 -20.484 -1.789 1 97.75 96 GLY A CA 1
ATOM 715 C C . GLY A 1 96 ? -7.953 -21.734 -1.441 1 97.75 96 GLY A C 1
ATOM 716 O O . GLY A 1 96 ? -7.414 -22.844 -1.484 1 97.75 96 GLY A O 1
ATOM 717 N N . PHE A 1 97 ? -9.219 -21.594 -1.109 1 97.94 97 PHE A N 1
ATOM 718 C CA . PHE A 1 97 ? -10.047 -22.719 -0.736 1 97.94 97 PHE A CA 1
ATOM 719 C C . PHE A 1 97 ? -10.32 -23.609 -1.943 1 97.94 97 PHE A C 1
ATOM 721 O O . PHE A 1 97 ? -10.359 -24.844 -1.822 1 97.94 97 PHE A O 1
ATOM 728 N N . TRP A 1 98 ? -10.492 -23.031 -3.111 1 97.94 98 TRP A N 1
ATOM 729 C CA . TRP A 1 98 ? -10.891 -23.766 -4.312 1 97.94 98 TRP A CA 1
ATOM 730 C C . TRP A 1 98 ? -9.664 -24.328 -5.031 1 97.94 98 TRP A C 1
ATOM 732 O O . TRP A 1 98 ? -9.797 -25.188 -5.906 1 97.94 98 TRP A O 1
ATOM 742 N N . GLY A 1 99 ? -8.5 -23.859 -4.633 1 97.19 99 GLY A N 1
ATOM 743 C CA . GLY A 1 99 ? -7.328 -24.172 -5.434 1 97.19 99 GLY A CA 1
ATOM 744 C C . GLY A 1 99 ? -7.379 -23.562 -6.828 1 97.19 99 GLY A C 1
ATOM 745 O O . GLY A 1 99 ? -7.004 -24.219 -7.805 1 97.19 99 GLY A O 1
ATOM 746 N N . ALA A 1 100 ? -7.941 -22.438 -6.898 1 96.38 100 ALA A N 1
ATOM 747 C CA . ALA A 1 100 ? -8.133 -21.719 -8.156 1 96.38 100 ALA A CA 1
ATOM 748 C C . ALA A 1 100 ? -7.242 -20.484 -8.234 1 96.38 100 ALA A C 1
ATOM 750 O O . ALA A 1 100 ? -6.414 -20.25 -7.348 1 96.38 100 ALA A O 1
ATOM 751 N N . GLY A 1 101 ? -7.23 -19.812 -9.352 1 94.44 101 GLY A N 1
ATOM 752 C CA . GLY A 1 101 ? -6.465 -18.594 -9.539 1 94.44 101 GLY A CA 1
ATOM 753 C C . GLY A 1 101 ? -5.289 -18.75 -10.484 1 94.44 101 GLY A C 1
ATOM 754 O O . GLY A 1 101 ? -4.496 -17.828 -10.656 1 94.44 101 GLY A O 1
ATOM 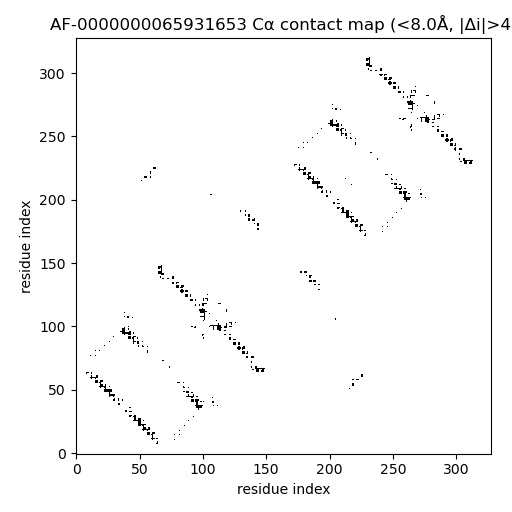755 N N . GLY A 1 102 ? -5.195 -19.844 -11.016 1 94.06 102 GLY A N 1
ATOM 756 C CA . GLY A 1 102 ? -4.082 -20.156 -11.906 1 94.06 102 GLY A CA 1
ATOM 757 C C . GLY A 1 102 ? -3.955 -19.188 -13.062 1 94.06 102 GLY A C 1
ATOM 758 O O . GLY A 1 102 ? -2.846 -18.891 -13.508 1 94.06 102 GLY A O 1
ATOM 759 N N . ARG A 1 103 ? -5.039 -18.672 -13.531 1 91.19 103 ARG A N 1
ATOM 760 C CA . ARG A 1 103 ? -5.031 -17.781 -14.688 1 91.19 103 ARG A CA 1
ATOM 761 C C . ARG A 1 103 ? -4.492 -16.406 -14.32 1 91.19 103 ARG A C 1
ATOM 763 O O . ARG A 1 103 ? -3.656 -15.852 -15.031 1 91.19 103 ARG A O 1
ATOM 770 N N . MET A 1 104 ? -4.902 -15.883 -13.195 1 92.38 104 MET A N 1
ATOM 771 C CA . MET A 1 104 ? -4.598 -14.5 -12.859 1 92.38 104 MET A CA 1
ATOM 772 C C . MET A 1 104 ? -3.451 -14.422 -11.859 1 92.38 104 MET A C 1
ATOM 774 O O . MET A 1 104 ? -2.816 -13.375 -11.711 1 92.38 104 MET A O 1
ATOM 778 N N . MET A 1 105 ? -3.197 -15.492 -11.133 1 93.81 105 MET A N 1
ATOM 779 C CA . MET A 1 105 ? -2.143 -15.523 -10.125 1 93.81 105 MET A CA 1
ATOM 780 C C . MET A 1 105 ? -1.262 -16.75 -10.289 1 93.81 105 MET A C 1
ATOM 782 O O . MET A 1 105 ? -1.119 -17.547 -9.359 1 93.81 105 MET A O 1
ATOM 786 N N . PRO A 1 106 ? -0.643 -16.875 -11.406 1 90.88 106 PRO A N 1
ATOM 787 C CA . PRO A 1 106 ? 0.069 -18.125 -11.688 1 90.88 106 PRO A CA 1
ATOM 788 C C . PRO A 1 106 ? 1.208 -18.391 -10.703 1 90.88 106 PRO A C 1
ATOM 790 O O . PRO A 1 106 ? 1.496 -19.547 -10.375 1 90.88 106 PRO A O 1
ATOM 793 N N . ILE A 1 107 ? 1.871 -17.406 -10.234 1 88.5 107 ILE A N 1
ATOM 794 C CA . ILE A 1 107 ? 2.994 -17.562 -9.312 1 88.5 107 ILE A CA 1
ATOM 795 C C . ILE A 1 107 ? 2.498 -18.156 -7.992 1 88.5 107 ILE A C 1
ATOM 797 O O . ILE A 1 107 ? 3.066 -19.125 -7.484 1 88.5 107 ILE A O 1
ATOM 801 N N . ALA A 1 108 ? 1.454 -17.625 -7.508 1 89.56 108 ALA A N 1
ATOM 802 C CA . ALA A 1 108 ? 0.91 -18.094 -6.238 1 89.56 108 ALA A CA 1
ATOM 803 C C . ALA A 1 108 ? 0.185 -19.422 -6.422 1 89.56 108 ALA A C 1
ATOM 805 O O . ALA A 1 108 ? 0.238 -20.297 -5.547 1 89.56 108 ALA A O 1
ATOM 806 N N . ALA A 1 109 ? -0.429 -19.625 -7.5 1 92.75 109 ALA A N 1
ATOM 807 C CA . ALA A 1 109 ? -1.243 -20.828 -7.727 1 92.75 109 ALA A CA 1
ATOM 808 C C . ALA A 1 109 ? -0.369 -22.062 -7.855 1 92.75 109 ALA A C 1
ATOM 810 O O . ALA A 1 109 ? -0.798 -23.172 -7.52 1 92.75 109 ALA A O 1
ATOM 811 N N . GLY A 1 110 ? 0.849 -21.859 -8.422 1 90.19 110 GLY A N 1
ATOM 812 C CA . GLY A 1 110 ? 1.788 -22.969 -8.484 1 90.19 110 GLY A CA 1
ATOM 813 C C . GLY A 1 110 ? 1.261 -24.156 -9.266 1 90.19 110 GLY A C 1
ATOM 814 O O . GLY A 1 110 ? 1.407 -25.297 -8.836 1 90.19 110 GLY A O 1
ATOM 815 N N . GLY A 1 111 ? 0.466 -23.906 -10.203 1 89.62 111 GLY A N 1
ATOM 816 C CA . GLY A 1 111 ? -0.015 -24.984 -11.047 1 89.62 111 GLY A CA 1
ATOM 817 C C . GLY A 1 111 ? -1.456 -25.375 -10.758 1 89.62 111 GLY A C 1
ATOM 818 O O . GLY A 1 111 ? -2.066 -26.125 -11.523 1 89.62 111 GLY A O 1
ATOM 819 N N . HIS A 1 112 ? -2.004 -24.969 -9.617 1 91.62 112 HIS A N 1
ATOM 820 C CA . HIS A 1 112 ? -3.406 -25.234 -9.312 1 91.62 112 HIS A CA 1
ATOM 821 C C . HIS A 1 112 ? -4.328 -24.422 -10.219 1 91.62 112 HIS A C 1
ATOM 823 O O . HIS A 1 112 ? -4.066 -23.25 -10.492 1 91.62 112 HIS A O 1
ATOM 829 N N . THR A 1 113 ? -5.379 -25.078 -10.695 1 94.38 113 THR A N 1
ATOM 830 C CA . THR A 1 113 ? -6.379 -24.422 -11.523 1 94.38 113 THR A CA 1
ATOM 831 C C . THR A 1 113 ? -7.785 -24.875 -11.148 1 94.38 113 THR A C 1
ATOM 833 O O . THR A 1 113 ? -8.008 -26.062 -10.891 1 94.38 113 THR A O 1
ATOM 836 N N . GLY A 1 114 ? -8.641 -23.969 -10.984 1 96.06 114 GLY A N 1
ATOM 837 C CA . GLY A 1 114 ? -10.031 -24.297 -10.688 1 96.06 114 GLY A CA 1
ATOM 838 C C . GLY A 1 114 ? -10.867 -24.516 -11.938 1 96.06 114 GLY A C 1
ATOM 839 O O . GLY A 1 114 ? -10.328 -24.625 -13.039 1 96.06 114 GLY A O 1
ATOM 840 N N . THR A 1 115 ? -12.18 -24.688 -11.711 1 97.38 115 THR A N 1
ATOM 841 C CA . THR A 1 115 ? -13.102 -24.781 -12.836 1 97.38 115 THR A CA 1
ATOM 842 C C . THR A 1 115 ? -13.133 -23.469 -13.617 1 97.38 115 THR A C 1
ATOM 844 O O . THR A 1 115 ? -12.68 -22.438 -13.125 1 97.38 115 THR A O 1
ATOM 847 N N . ALA A 1 116 ? -13.641 -23.5 -14.789 1 96.88 116 ALA A N 1
ATOM 848 C CA . ALA A 1 116 ? -13.727 -22.297 -15.625 1 96.88 116 ALA A CA 1
ATOM 849 C C . ALA A 1 116 ? -14.539 -21.219 -14.93 1 96.88 116 ALA A C 1
ATOM 851 O O . ALA A 1 116 ? -14.195 -20.031 -15.008 1 96.88 116 ALA A O 1
ATOM 852 N N . ALA A 1 117 ? -15.609 -21.625 -14.258 1 97.62 117 ALA A N 1
ATOM 853 C CA . ALA A 1 117 ? -16.453 -20.656 -13.562 1 97.62 117 ALA A CA 1
ATOM 854 C C . ALA A 1 117 ? -15.719 -20.031 -12.383 1 97.62 117 ALA A C 1
ATOM 856 O O . ALA A 1 117 ? -15.805 -18.812 -12.172 1 97.62 117 ALA A O 1
ATOM 857 N N . GLN A 1 118 ? -14.961 -20.859 -11.664 1 97.56 118 GLN A N 1
ATOM 858 C CA . GLN A 1 118 ? -14.18 -20.375 -10.539 1 97.56 118 GLN A CA 1
ATOM 859 C C . GLN A 1 118 ? -13.102 -19.406 -11.008 1 97.56 118 GLN A C 1
ATOM 861 O O . GLN A 1 118 ? -12.953 -18.312 -10.453 1 97.56 118 GLN A O 1
ATOM 866 N N . GLU A 1 119 ? -12.422 -19.75 -12.016 1 97.75 119 GLU A N 1
ATOM 867 C CA . GLU A 1 119 ? -11.367 -18.906 -12.57 1 97.75 119 GLU A CA 1
ATOM 868 C C . GLU A 1 119 ? -11.938 -17.609 -13.125 1 97.75 119 GLU A C 1
ATOM 870 O O . GLU A 1 119 ? -11.328 -16.547 -12.977 1 97.75 119 GLU A O 1
ATOM 875 N N . GLY A 1 120 ? -13.047 -17.703 -13.805 1 97.44 120 GLY A N 1
ATOM 876 C CA . GLY A 1 120 ? -13.695 -16.516 -14.336 1 97.44 120 GLY A CA 1
ATOM 877 C C . GLY A 1 120 ? -14.117 -15.531 -13.266 1 97.44 120 GLY A C 1
ATOM 878 O O . GLY A 1 120 ? -13.945 -14.32 -13.414 1 97.44 120 GLY A O 1
ATOM 879 N N . LEU A 1 121 ? -14.664 -16.031 -12.211 1 97.69 121 LEU A N 1
ATOM 880 C CA . LEU A 1 121 ? -15.094 -15.195 -11.094 1 97.69 121 LEU A CA 1
ATOM 881 C C . LEU A 1 121 ? -13.906 -14.5 -10.453 1 97.69 121 LEU A C 1
ATOM 883 O O . LEU A 1 121 ? -13.969 -13.305 -10.156 1 97.69 121 LEU A O 1
ATOM 887 N N . ILE A 1 122 ? -12.859 -15.242 -10.242 1 97.38 122 ILE A N 1
ATOM 888 C CA . ILE A 1 122 ? -11.656 -14.68 -9.641 1 97.38 122 ILE A CA 1
ATOM 889 C C . ILE A 1 122 ? -11.055 -13.625 -10.562 1 97.38 122 ILE A C 1
ATOM 891 O O . ILE A 1 122 ? -10.672 -12.547 -10.117 1 97.38 122 ILE A O 1
ATOM 895 N N . ALA A 1 123 ? -11.047 -13.914 -11.844 1 97.31 123 ALA A N 1
ATOM 896 C CA . ALA A 1 123 ? -10.523 -12.961 -12.812 1 97.31 123 ALA A CA 1
ATOM 897 C C . ALA A 1 123 ? -11.336 -11.672 -12.812 1 97.31 123 ALA A C 1
ATOM 899 O O . ALA A 1 123 ? -10.773 -10.578 -12.805 1 97.31 123 ALA A O 1
ATOM 900 N N . PHE A 1 124 ? -12.617 -11.844 -12.859 1 97.81 124 PHE A N 1
ATOM 901 C CA . PHE A 1 124 ? -13.5 -10.68 -12.836 1 97.81 124 PHE A CA 1
ATOM 902 C C . PHE A 1 124 ? -13.258 -9.844 -11.578 1 97.81 124 PHE A C 1
ATOM 904 O O . PHE A 1 124 ? -13.164 -8.617 -11.648 1 97.81 124 PHE A O 1
ATOM 911 N N . ALA A 1 125 ? -13.188 -10.492 -10.438 1 97.81 125 ALA A N 1
ATOM 912 C CA . ALA A 1 125 ? -12.984 -9.797 -9.164 1 97.81 125 ALA A CA 1
ATOM 913 C C . ALA A 1 125 ? -11.648 -9.055 -9.148 1 97.81 125 ALA A C 1
ATOM 915 O O . ALA A 1 125 ? -11.594 -7.875 -8.812 1 97.81 125 ALA A O 1
ATOM 916 N N . LEU A 1 126 ? -10.609 -9.734 -9.547 1 97.12 126 LEU A N 1
ATOM 917 C CA . LEU A 1 126 ? -9.266 -9.164 -9.484 1 97.12 126 LEU A CA 1
ATOM 918 C C . LEU A 1 126 ? -9.133 -8 -10.461 1 97.12 126 LEU A C 1
ATOM 920 O O . LEU A 1 126 ? -8.508 -6.984 -10.133 1 97.12 126 LEU A O 1
ATOM 924 N N . ILE A 1 127 ? -9.742 -8.125 -11.625 1 96.56 127 ILE A N 1
ATOM 925 C CA . ILE A 1 127 ? -9.688 -7.043 -12.602 1 96.56 127 ILE A CA 1
ATOM 926 C C . ILE A 1 127 ? -10.508 -5.855 -12.109 1 96.56 127 ILE A C 1
ATOM 928 O O . ILE A 1 127 ? -10.023 -4.719 -12.109 1 96.56 127 ILE A O 1
ATOM 932 N N . SER A 1 128 ? -11.68 -6.082 -11.695 1 97.81 128 SER A N 1
ATOM 933 C CA . SER A 1 128 ? -12.57 -5 -11.281 1 97.81 128 SER A CA 1
ATOM 934 C C . SER A 1 128 ? -12.055 -4.312 -10.023 1 97.81 128 SER A C 1
ATOM 936 O O . SER A 1 128 ? -12.133 -3.09 -9.898 1 97.81 128 SER A O 1
ATOM 938 N N . LEU A 1 129 ? -11.5 -5.055 -9.086 1 97.38 129 LEU A N 1
ATOM 939 C CA . LEU A 1 129 ? -10.984 -4.418 -7.879 1 97.38 129 LEU A CA 1
ATOM 940 C C . LEU A 1 129 ? -9.75 -3.576 -8.195 1 97.38 129 LEU A C 1
ATOM 942 O O . LEU A 1 129 ? -9.523 -2.539 -7.562 1 97.38 129 LEU A O 1
ATOM 946 N N . SER A 1 130 ? -8.938 -4.07 -9.055 1 97.75 130 SER A N 1
ATOM 947 C CA . SER A 1 130 ? -7.75 -3.312 -9.438 1 97.75 130 SER A CA 1
ATOM 948 C C . SER A 1 130 ? -8.133 -1.956 -10.023 1 97.75 130 SER A C 1
ATOM 950 O O . SER A 1 130 ? -7.539 -0.934 -9.672 1 97.75 130 SER A O 1
ATOM 952 N N . LEU A 1 131 ? -9.086 -1.957 -10.906 1 97.62 131 LEU A N 1
ATOM 953 C CA . LEU A 1 131 ? -9.57 -0.71 -11.484 1 97.62 131 LEU A CA 1
ATOM 954 C C . LEU A 1 131 ? -10.172 0.192 -10.414 1 97.62 131 LEU A C 1
ATOM 956 O O . LEU A 1 131 ? -9.977 1.409 -10.438 1 97.62 131 LEU A O 1
ATOM 960 N N . SER A 1 132 ? -10.875 -0.404 -9.555 1 98.31 132 SER A N 1
ATOM 961 C CA . SER A 1 132 ? -11.445 0.346 -8.438 1 98.31 132 SER A CA 1
ATOM 962 C C . SER A 1 132 ? -10.367 1.053 -7.629 1 98.31 132 SER A C 1
ATOM 964 O O . SER A 1 132 ? -10.5 2.23 -7.293 1 98.31 132 SER A O 1
ATOM 966 N N . MET A 1 133 ? -9.281 0.348 -7.367 1 98.38 133 MET A N 1
ATOM 967 C CA . MET A 1 133 ? -8.234 0.9 -6.516 1 98.38 133 MET A CA 1
ATOM 968 C C . MET A 1 133 ? -7.469 2.004 -7.242 1 98.38 133 MET A C 1
ATOM 970 O O . MET A 1 133 ? -7 2.957 -6.613 1 98.38 133 MET A O 1
ATOM 974 N N . LEU A 1 134 ? -7.352 1.918 -8.531 1 98.19 134 LEU A N 1
ATOM 975 C CA . LEU A 1 134 ? -6.758 3.006 -9.297 1 98.19 134 LEU A CA 1
ATOM 976 C C . LEU A 1 134 ? -7.59 4.277 -9.18 1 98.19 134 LEU A C 1
ATOM 978 O O . LEU A 1 134 ? -7.043 5.371 -9.031 1 98.19 134 LEU A O 1
ATOM 982 N N . VAL A 1 135 ? -8.859 4.109 -9.258 1 98.06 135 VAL A N 1
ATOM 983 C CA . VAL A 1 135 ? -9.766 5.246 -9.141 1 98.06 135 VAL A CA 1
ATOM 984 C C . VAL A 1 135 ? -9.617 5.883 -7.758 1 98.06 135 VAL A C 1
ATOM 986 O O . VAL A 1 135 ? -9.547 7.109 -7.637 1 98.06 135 VAL A O 1
ATOM 989 N N . VAL A 1 136 ? -9.57 5.062 -6.734 1 98.44 136 VAL A N 1
ATOM 990 C CA . VAL A 1 136 ? -9.43 5.559 -5.367 1 98.44 136 VAL A CA 1
ATOM 991 C C . VAL A 1 136 ? -8.148 6.387 -5.246 1 98.44 136 VAL A C 1
ATOM 993 O O . VAL A 1 136 ? -8.164 7.477 -4.676 1 98.44 136 VAL A O 1
ATOM 996 N N . CYS A 1 137 ? -7.055 5.875 -5.785 1 98.25 137 CYS A N 1
ATOM 997 C CA . CYS A 1 137 ? -5.781 6.582 -5.695 1 98.25 137 CYS A CA 1
ATOM 998 C C . CYS A 1 137 ? -5.832 7.898 -6.461 1 98.25 137 CYS A C 1
ATOM 1000 O O . CYS A 1 137 ? -5.32 8.914 -5.992 1 98.25 137 CYS A O 1
ATOM 1002 N N . ALA A 1 138 ? -6.434 7.863 -7.625 1 97.88 138 ALA A N 1
ATOM 1003 C CA . ALA A 1 138 ? -6.57 9.086 -8.414 1 97.88 138 ALA A CA 1
ATOM 1004 C C . ALA A 1 138 ? -7.383 10.133 -7.664 1 97.88 138 ALA A C 1
ATOM 1006 O O . ALA A 1 138 ? -7.012 11.312 -7.629 1 97.88 138 ALA A O 1
ATOM 1007 N N . LEU A 1 139 ? -8.469 9.773 -7.078 1 97.62 139 LEU A N 1
ATOM 1008 C CA . LEU A 1 139 ? -9.312 10.695 -6.316 1 97.62 139 LEU A CA 1
ATOM 1009 C C . LEU A 1 139 ? -8.57 11.219 -5.094 1 97.62 139 LEU A C 1
ATOM 1011 O O . LEU A 1 139 ? -8.688 12.398 -4.746 1 97.62 139 LEU A O 1
ATOM 1015 N N . ALA A 1 140 ? -7.855 10.297 -4.441 1 97.12 140 ALA A N 1
ATOM 1016 C CA . ALA A 1 140 ? -7.086 10.711 -3.271 1 97.12 140 ALA A CA 1
ATOM 1017 C C . ALA A 1 140 ? -6.031 11.75 -3.648 1 97.12 140 ALA A C 1
ATOM 1019 O O . ALA A 1 140 ? -5.867 12.758 -2.959 1 97.12 140 ALA A O 1
ATOM 1020 N N . LEU A 1 141 ? -5.332 11.516 -4.738 1 97.06 141 LEU A N 1
ATOM 1021 C CA . LEU A 1 141 ? -4.336 12.477 -5.203 1 97.06 141 LEU A CA 1
ATOM 1022 C C . LEU A 1 141 ? -4.992 13.797 -5.574 1 97.06 141 LEU A C 1
ATOM 1024 O O . LEU A 1 141 ? -4.473 14.867 -5.238 1 97.06 141 LEU A O 1
ATOM 1028 N N . TRP A 1 142 ? -6.09 13.703 -6.27 1 95.94 142 TRP A N 1
ATOM 1029 C CA . TRP A 1 142 ? -6.828 14.906 -6.637 1 95.94 142 TRP A CA 1
ATOM 1030 C C . TRP A 1 142 ? -7.262 15.68 -5.395 1 95.94 142 TRP A C 1
ATOM 1032 O O . TRP A 1 142 ? -7.164 16.906 -5.355 1 95.94 142 TRP A O 1
ATOM 1042 N N . GLY A 1 143 ? -7.73 14.984 -4.395 1 95.19 143 GLY A N 1
ATOM 1043 C CA . GLY A 1 143 ? -8.195 15.609 -3.17 1 95.19 143 GLY A CA 1
ATOM 1044 C C . GLY A 1 143 ? -7.078 16.25 -2.369 1 95.19 143 GLY A C 1
ATOM 1045 O O . GLY A 1 143 ? -7.32 17.141 -1.558 1 95.19 143 GLY A O 1
ATOM 1046 N N . LEU A 1 144 ? -5.906 15.75 -2.561 1 94.19 144 LEU A N 1
ATOM 1047 C CA . LEU A 1 144 ? -4.766 16.25 -1.796 1 94.19 144 LEU A CA 1
ATOM 1048 C C . LEU A 1 144 ? -4.109 17.422 -2.502 1 94.19 144 LEU A C 1
ATOM 1050 O O . LEU A 1 144 ? -3.189 18.047 -1.962 1 94.19 144 LEU A O 1
ATOM 1054 N N . ARG A 1 145 ? -4.477 17.797 -3.639 1 90.38 145 ARG A N 1
ATOM 1055 C CA . ARG A 1 145 ? -3.85 18.875 -4.402 1 90.38 145 ARG A CA 1
ATOM 1056 C C . ARG A 1 145 ? -4.078 20.234 -3.732 1 90.38 145 ARG A C 1
ATOM 1058 O O . ARG A 1 145 ? -3.275 21.156 -3.895 1 90.38 145 ARG A O 1
ATOM 1065 N N . SER A 1 146 ? -5.262 20.453 -3.146 1 80.5 146 SER A N 1
ATOM 1066 C CA . SER A 1 146 ? -5.594 21.75 -2.553 1 80.5 146 SER A CA 1
ATOM 1067 C C . SER A 1 146 ? -5.672 21.656 -1.032 1 80.5 146 SER A C 1
ATOM 1069 O O . SER A 1 146 ? -6.043 20.609 -0.489 1 80.5 146 SER A O 1
ATOM 1071 N N . ALA A 1 147 ? -5.098 22.641 -0.398 1 68.5 147 ALA A N 1
ATOM 1072 C CA . ALA A 1 147 ? -5.188 22.703 1.059 1 68.5 147 ALA A CA 1
ATOM 1073 C C . ALA A 1 147 ? -6.641 22.719 1.518 1 68.5 147 ALA A C 1
ATOM 1075 O O . ALA A 1 147 ? -7.508 23.266 0.826 1 68.5 147 ALA A O 1
ATOM 1076 N N . PRO A 1 148 ? -6.875 21.875 2.582 1 59.78 148 PRO A N 1
ATOM 1077 C CA . PRO A 1 148 ? -8.266 21.906 3.035 1 59.78 148 PRO A CA 1
ATOM 1078 C C . PRO A 1 148 ? -8.758 23.328 3.309 1 59.78 148 PRO A C 1
ATOM 1080 O O . PRO A 1 148 ? -7.984 24.172 3.75 1 59.78 148 PRO A O 1
ATOM 1083 N N . ALA A 1 149 ? -9.734 23.797 2.568 1 51.69 149 ALA A N 1
ATOM 1084 C CA . ALA A 1 149 ? -10.312 25.125 2.73 1 51.69 149 ALA A CA 1
ATOM 1085 C C . ALA A 1 149 ? -10.484 25.469 4.207 1 51.69 149 ALA A C 1
ATOM 1087 O O . ALA A 1 149 ? -11.023 24.672 4.98 1 51.69 149 ALA A O 1
ATOM 1088 N N . ARG A 1 150 ? -9.555 26.188 4.711 1 51.94 150 ARG A N 1
ATOM 1089 C CA . ARG A 1 150 ? -9.758 26.734 6.043 1 51.94 150 ARG A CA 1
ATOM 1090 C C . ARG A 1 150 ? -11.172 27.281 6.195 1 51.94 150 ARG A C 1
ATOM 1092 O O . ARG A 1 150 ? -11.641 28.047 5.348 1 51.94 150 ARG A O 1
ATOM 1099 N N . ARG A 1 151 ? -12.07 26.484 6.602 1 46.16 151 ARG A N 1
ATOM 1100 C CA . ARG A 1 151 ? -13.375 27.094 6.871 1 46.16 151 ARG A CA 1
ATOM 1101 C C . ARG A 1 151 ? -13.219 28.406 7.621 1 46.16 151 ARG A C 1
ATOM 1103 O O . ARG A 1 151 ? -12.648 28.453 8.711 1 46.16 151 ARG A O 1
ATOM 1110 N N . ASN A 1 152 ? -12.992 29.406 6.922 1 44.19 152 ASN A N 1
ATOM 1111 C CA . ASN A 1 152 ? -13.047 30.75 7.492 1 44.19 152 ASN A CA 1
ATOM 1112 C C . ASN A 1 152 ? -14.172 30.875 8.508 1 44.19 152 ASN A C 1
ATOM 1114 O O . ASN A 1 152 ? -15.352 30.922 8.141 1 44.19 152 ASN A O 1
ATOM 1118 N N . THR A 1 153 ? -14.125 30.172 9.57 1 46.31 153 THR A N 1
ATOM 1119 C CA . THR A 1 153 ? -15.117 30.391 10.617 1 46.31 153 THR A CA 1
ATOM 1120 C C . THR A 1 153 ? -15.117 31.844 11.07 1 46.31 153 THR A C 1
ATOM 1122 O O . THR A 1 153 ? -15.781 32.188 12.047 1 46.31 153 THR A O 1
ATOM 1125 N N . ASP A 1 154 ? -14.234 32.719 10.555 1 46.44 154 ASP A N 1
ATOM 1126 C CA . ASP A 1 154 ? -14.25 34.062 11.086 1 46.44 154 ASP A CA 1
ATOM 1127 C C . ASP A 1 154 ? -15.469 34.844 10.578 1 46.44 154 ASP A C 1
ATOM 1129 O O . ASP A 1 154 ? -15.375 35.562 9.586 1 46.44 154 ASP A O 1
ATOM 1133 N N . ALA A 1 155 ? -16.672 34.188 10.344 1 52.25 155 ALA A N 1
ATOM 1134 C CA . ALA A 1 155 ? -17.828 35.062 10.094 1 52.25 155 ALA A CA 1
ATOM 1135 C C . ALA A 1 155 ? -17.922 36.156 11.141 1 52.25 155 ALA A C 1
ATOM 1137 O O . ALA A 1 155 ? -17.859 35.906 12.344 1 52.25 155 ALA A O 1
ATOM 1138 N N . PRO A 1 156 ? -17.719 37.375 10.875 1 53.72 156 PRO A N 1
ATOM 1139 C CA . PRO A 1 156 ? -17.875 38.469 11.828 1 53.72 156 PRO A CA 1
ATOM 1140 C C . PRO A 1 156 ? -19.172 38.375 12.641 1 53.72 156 PRO A C 1
ATOM 1142 O O . PRO A 1 156 ? -20.234 38.062 12.086 1 53.72 156 PRO A O 1
ATOM 1145 N N . ALA A 1 157 ? -19.203 38.062 13.883 1 53.28 157 ALA A N 1
ATOM 1146 C CA . ALA A 1 157 ? -20.359 38.062 14.773 1 53.28 157 ALA A CA 1
ATOM 1147 C C . ALA A 1 157 ? -21.188 39.344 14.562 1 53.28 157 ALA A C 1
ATOM 1149 O O . ALA A 1 157 ? -20.656 40.469 14.633 1 53.28 157 ALA A O 1
ATOM 1150 N N . ALA A 1 158 ? -22.219 39.344 13.805 1 54.62 158 ALA A N 1
ATOM 1151 C CA . ALA A 1 158 ? -23.156 40.469 13.727 1 54.62 158 ALA A CA 1
ATOM 1152 C C . ALA A 1 158 ? -23.438 41.031 15.109 1 54.62 158 ALA A C 1
ATOM 1154 O O . ALA A 1 158 ? -23.812 40.281 16.031 1 54.62 158 ALA A O 1
ATOM 1155 N N . GLY A 1 159 ? -22.812 42.031 15.508 1 49.34 159 GLY A N 1
ATOM 1156 C CA . GLY A 1 159 ? -23.078 42.75 16.75 1 49.34 159 GLY A CA 1
ATOM 1157 C C . GLY A 1 159 ? -24.547 42.969 17.016 1 49.34 159 GLY A C 1
ATOM 1158 O O . GLY A 1 159 ? -25.375 42.812 16.125 1 49.34 159 GLY A O 1
ATOM 1159 N N . PRO A 1 160 ? -25.016 42.781 18.234 1 56.06 160 PRO A N 1
ATOM 1160 C CA . PRO A 1 160 ? -26.422 42.906 18.609 1 56.06 160 PRO A CA 1
ATOM 1161 C C . PRO A 1 160 ? -27.094 44.156 18.016 1 56.06 160 PRO A C 1
ATOM 1163 O O . PRO A 1 160 ? -26.453 45.219 17.938 1 56.06 160 PRO A O 1
ATOM 1166 N N . GLN A 1 161 ? -27.906 44.125 17.016 1 55.62 161 GLN A N 1
ATOM 1167 C CA . GLN A 1 161 ? -28.703 45.219 16.484 1 55.62 161 GLN A CA 1
ATOM 1168 C C . GLN A 1 161 ? -29.359 46.031 17.594 1 55.62 161 GLN A C 1
ATOM 1170 O O . GLN A 1 161 ? -29.953 45.469 18.516 1 55.62 161 GLN A O 1
ATOM 1175 N N . PRO A 1 162 ? -29.078 47.312 17.938 1 56 162 PRO A N 1
ATOM 1176 C CA . PRO A 1 162 ? -29.688 48.125 18.984 1 56 162 PRO A CA 1
ATOM 1177 C C . PRO A 1 162 ? -31.203 48.125 18.922 1 56 162 PRO A C 1
ATOM 1179 O O . PRO A 1 162 ? -31.781 48.094 17.844 1 56 162 PRO A O 1
ATOM 1182 N N . ALA A 1 163 ? -31.984 47.594 19.953 1 58.75 163 ALA A N 1
ATOM 1183 C CA . ALA A 1 163 ? -33.438 47.688 20.047 1 58.75 163 ALA A CA 1
ATOM 1184 C C . ALA A 1 163 ? -33.938 49.094 19.766 1 58.75 163 ALA A C 1
ATOM 1186 O O . ALA A 1 163 ? -33.438 50.062 20.359 1 58.75 163 ALA A O 1
ATOM 1187 N N . ALA A 1 164 ? -34.719 49.406 18.766 1 49.34 164 ALA A N 1
ATOM 1188 C CA . ALA A 1 164 ? -35.5 50.656 18.641 1 49.34 164 ALA A CA 1
ATOM 1189 C C . ALA A 1 164 ? -36.531 50.75 19.766 1 49.34 164 ALA A C 1
ATOM 1191 O O . ALA A 1 164 ? -37.062 49.719 20.203 1 49.34 164 ALA A O 1
ATOM 1192 N N . MET B 1 1 ? 4.312 40.656 19.938 1 27.14 1 MET B N 1
ATOM 1193 C CA . MET B 1 1 ? 4.113 40.188 18.562 1 27.14 1 MET B CA 1
ATOM 1194 C C . MET B 1 1 ? 4.602 38.75 18.391 1 27.14 1 MET B C 1
ATOM 1196 O O . MET B 1 1 ? 5.805 38.5 18.391 1 27.14 1 MET B O 1
ATOM 1200 N N . THR B 1 2 ? 4.035 37.781 19.094 1 33.19 2 THR B N 1
ATOM 1201 C CA . THR B 1 2 ? 4.375 36.375 19.031 1 33.19 2 THR B CA 1
ATOM 1202 C C . THR B 1 2 ? 4.383 35.875 17.594 1 33.19 2 THR B C 1
ATOM 1204 O O . THR B 1 2 ? 3.4 36.031 16.875 1 33.19 2 THR B O 1
ATOM 1207 N N . LEU B 1 3 ? 5.508 36.031 16.859 1 31.88 3 LEU B N 1
ATOM 1208 C CA . LEU B 1 3 ? 5.711 35.438 15.531 1 31.88 3 LEU B CA 1
ATOM 1209 C C . LEU B 1 3 ? 5.082 34.062 15.43 1 31.88 3 LEU B C 1
ATOM 1211 O O . LEU B 1 3 ? 5.449 33.156 16.172 1 31.88 3 LEU B O 1
ATOM 1215 N N . HIS B 1 4 ? 3.805 33.906 15.242 1 36.72 4 HIS B N 1
ATOM 1216 C CA . HIS B 1 4 ? 3.209 32.656 14.781 1 36.72 4 HIS B CA 1
ATOM 1217 C C . HIS B 1 4 ? 4.066 32 13.703 1 36.72 4 HIS B C 1
ATOM 1219 O O . HIS B 1 4 ? 4.207 32.531 12.602 1 36.72 4 HIS B O 1
ATOM 1225 N N . THR B 1 5 ? 5.246 31.547 14 1 36.91 5 THR B N 1
ATOM 1226 C CA . THR B 1 5 ? 6.012 30.766 13.031 1 36.91 5 THR B CA 1
ATOM 1227 C C . THR B 1 5 ? 5.09 29.891 12.188 1 36.91 5 THR B C 1
ATOM 1229 O O . THR B 1 5 ? 4.301 29.109 12.727 1 36.91 5 THR B O 1
ATOM 1232 N N . PRO B 1 6 ? 4.605 30.297 11.078 1 42.5 6 PRO B N 1
ATOM 1233 C CA . PRO B 1 6 ? 3.773 29.484 10.188 1 42.5 6 PRO B CA 1
ATOM 1234 C C . PRO B 1 6 ? 4.176 28.016 10.188 1 42.5 6 PRO B C 1
ATOM 1236 O O . PRO B 1 6 ? 5.363 27.703 10.102 1 42.5 6 PRO B O 1
ATOM 1239 N N . SER B 1 7 ? 3.662 27.062 10.938 1 47.47 7 SER B N 1
ATOM 1240 C CA . SER B 1 7 ? 4.035 25.688 11.227 1 47.47 7 SER B CA 1
ATOM 1241 C C . SER B 1 7 ? 4.535 24.984 9.969 1 47.47 7 SER B C 1
ATOM 1243 O O . SER B 1 7 ? 3.77 24.75 9.031 1 47.47 7 SER B O 1
ATOM 1245 N N . THR B 1 8 ? 5.688 25.297 9.367 1 48.5 8 THR B N 1
ATOM 1246 C CA . THR B 1 8 ? 6.484 24.688 8.305 1 48.5 8 THR B CA 1
ATOM 1247 C C . THR B 1 8 ? 6.195 23.203 8.203 1 48.5 8 THR B C 1
ATOM 1249 O O . THR B 1 8 ? 6.531 22.562 7.195 1 48.5 8 THR B O 1
ATOM 1252 N N . ASP B 1 9 ? 5.613 22.594 9.18 1 60.31 9 ASP B N 1
ATOM 1253 C CA . ASP B 1 9 ? 5.402 21.156 9.305 1 60.31 9 ASP B CA 1
ATOM 1254 C C . ASP B 1 9 ? 4.266 20.688 8.398 1 60.31 9 ASP B C 1
ATOM 1256 O O . ASP B 1 9 ? 4.336 19.609 7.82 1 60.31 9 ASP B O 1
ATOM 1260 N N . ALA B 1 10 ? 3.371 21.594 8.031 1 69.88 10 ALA B N 1
ATOM 1261 C CA . ALA B 1 10 ? 2.145 21.188 7.352 1 69.88 10 ALA B CA 1
ATOM 1262 C C . ALA B 1 10 ? 2.41 20.859 5.887 1 69.88 10 ALA B C 1
ATOM 1264 O O . ALA B 1 10 ? 1.957 19.828 5.383 1 69.88 10 ALA B O 1
ATOM 1265 N N . PRO B 1 11 ? 3.434 21.609 5.328 1 86.88 11 PRO B N 1
ATOM 1266 C CA . PRO B 1 11 ? 3.65 21.312 3.91 1 86.88 11 PRO B CA 1
ATOM 1267 C C . PRO B 1 11 ? 4.348 19.969 3.695 1 86.88 11 PRO B C 1
ATOM 1269 O O . PRO B 1 11 ? 4.008 19.234 2.762 1 86.88 11 PRO B O 1
ATOM 1272 N N . LEU B 1 12 ? 5.312 19.578 4.613 1 92.88 12 LEU B N 1
ATOM 1273 C CA . LEU B 1 12 ? 6.027 18.312 4.426 1 92.88 12 LEU B CA 1
ATOM 1274 C C . LEU B 1 12 ? 5.113 17.125 4.688 1 92.88 12 LEU B C 1
ATOM 1276 O O . LEU B 1 12 ? 5.176 16.125 3.979 1 92.88 12 LEU B O 1
ATOM 1280 N N . ALA B 1 13 ? 4.305 17.25 5.66 1 94.75 13 ALA B N 1
ATOM 1281 C CA . ALA B 1 13 ? 3.357 16.188 5.98 1 94.75 13 ALA B CA 1
ATOM 1282 C C . ALA B 1 13 ? 2.43 15.914 4.801 1 94.75 13 ALA B C 1
ATOM 1284 O O . ALA B 1 13 ? 2.227 14.758 4.422 1 94.75 13 ALA B O 1
ATOM 1285 N N . ARG B 1 14 ? 1.926 16.906 4.254 1 94.44 14 ARG B N 1
ATOM 1286 C CA . ARG B 1 14 ? 1.019 16.766 3.119 1 94.44 14 ARG B CA 1
ATOM 1287 C C . ARG B 1 14 ? 1.738 16.188 1.908 1 94.44 14 ARG B C 1
ATOM 1289 O O . ARG B 1 14 ? 1.177 15.367 1.182 1 94.44 14 ARG B O 1
ATOM 1296 N N . ARG B 1 15 ? 2.957 16.703 1.704 1 96.25 15 ARG B N 1
ATOM 1297 C CA . ARG B 1 15 ? 3.75 16.188 0.595 1 96.25 15 ARG B CA 1
ATOM 1298 C C . ARG B 1 15 ? 4.027 14.695 0.768 1 96.25 15 ARG B C 1
ATOM 1300 O O . ARG B 1 15 ? 4.035 13.945 -0.208 1 96.25 15 ARG B O 1
ATOM 1307 N N . LEU B 1 16 ? 4.215 14.281 2 1 97.62 16 LEU B N 1
ATOM 1308 C CA . LEU B 1 16 ? 4.406 12.859 2.271 1 97.62 16 LEU B CA 1
ATOM 1309 C C . LEU B 1 16 ? 3.158 12.062 1.911 1 97.62 16 LEU B C 1
ATOM 1311 O O . LEU B 1 16 ? 3.252 10.977 1.344 1 97.62 16 LEU B O 1
ATOM 1315 N N . LEU B 1 17 ? 2.025 12.602 2.213 1 97.38 17 LEU B N 1
ATOM 1316 C CA . LEU B 1 17 ? 0.78 11.93 1.868 1 97.38 17 LEU B CA 1
ATOM 1317 C C . LEU B 1 17 ? 0.613 11.828 0.356 1 97.38 17 LEU B C 1
ATOM 1319 O O . LEU B 1 17 ? 0.244 10.773 -0.166 1 97.38 17 LEU B O 1
ATOM 1323 N N . GLN B 1 18 ? 0.946 12.852 -0.341 1 97.44 18 GLN B N 1
ATOM 1324 C CA . GLN B 1 18 ? 0.855 12.852 -1.797 1 97.44 18 GLN B CA 1
ATOM 1325 C C . GLN B 1 18 ? 1.818 11.836 -2.41 1 97.44 18 GLN B C 1
ATOM 1327 O O . GLN B 1 18 ? 1.436 11.055 -3.283 1 97.44 18 GLN B O 1
ATOM 1332 N N . LEU B 1 19 ? 3.016 11.898 -1.937 1 98.19 19 LEU B N 1
ATOM 1333 C CA . LEU B 1 19 ? 4.035 11 -2.463 1 98.19 19 LEU B CA 1
ATOM 1334 C C . LEU B 1 19 ? 3.74 9.555 -2.074 1 98.19 19 LEU B C 1
ATOM 1336 O O . LEU B 1 19 ? 4.07 8.625 -2.816 1 98.19 19 LEU B O 1
ATOM 1340 N N . GLY B 1 20 ? 3.102 9.383 -0.876 1 98.5 20 GLY B N 1
ATOM 1341 C CA . GLY B 1 20 ? 2.693 8.055 -0.466 1 98.5 20 GLY B CA 1
ATOM 1342 C C . GLY B 1 20 ? 1.623 7.453 -1.36 1 98.5 20 GLY B C 1
ATOM 1343 O O . GLY B 1 20 ? 1.743 6.309 -1.802 1 98.5 20 GLY B O 1
ATOM 1344 N N . ILE B 1 21 ? 0.607 8.203 -1.678 1 98.25 21 ILE B N 1
ATOM 1345 C CA . ILE B 1 21 ? -0.448 7.734 -2.568 1 98.25 21 ILE B CA 1
ATOM 1346 C C . ILE B 1 21 ? 0.124 7.488 -3.963 1 98.25 21 ILE B C 1
ATOM 1348 O O . ILE B 1 21 ? -0.228 6.508 -4.621 1 98.25 21 ILE B O 1
ATOM 1352 N N . ALA B 1 22 ? 0.959 8.367 -4.406 1 98.31 22 ALA B N 1
ATOM 1353 C CA . ALA B 1 22 ? 1.569 8.203 -5.723 1 98.31 22 ALA B CA 1
ATOM 1354 C C . ALA B 1 22 ? 2.379 6.91 -5.797 1 98.31 22 ALA B C 1
ATOM 1356 O O . ALA B 1 22 ? 2.299 6.176 -6.781 1 98.31 22 ALA B O 1
ATOM 1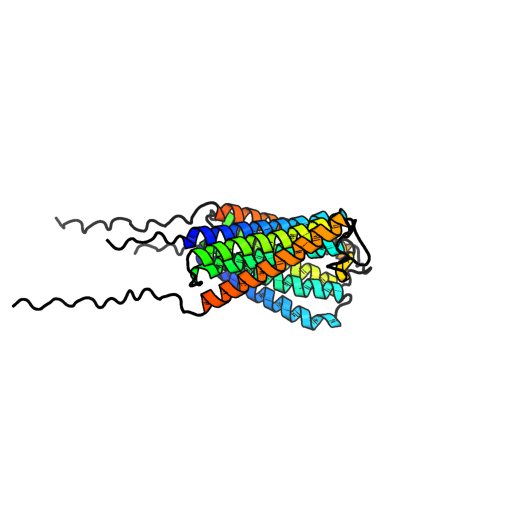357 N N . LEU B 1 23 ? 3.158 6.652 -4.789 1 98.62 23 LEU B N 1
ATOM 1358 C CA . LEU B 1 23 ? 3.953 5.43 -4.773 1 98.62 23 LEU B CA 1
ATOM 1359 C C . LEU B 1 23 ? 3.059 4.199 -4.68 1 98.62 23 LEU B C 1
ATOM 1361 O O . LEU B 1 23 ? 3.322 3.182 -5.32 1 98.62 23 LEU B O 1
ATOM 1365 N N . PHE B 1 24 ? 2.047 4.293 -3.822 1 98.44 24 PHE B N 1
ATOM 1366 C CA . PHE B 1 24 ? 1.057 3.223 -3.756 1 98.44 24 PHE B CA 1
ATOM 1367 C C . PHE B 1 24 ? 0.474 2.938 -5.133 1 98.44 24 PHE B C 1
ATOM 1369 O O . PHE B 1 24 ? 0.377 1.779 -5.547 1 98.44 24 PHE B O 1
ATOM 1376 N N . LEU B 1 25 ? 0.141 3.979 -5.848 1 98 25 LEU B N 1
ATOM 1377 C CA . LEU B 1 25 ? -0.393 3.865 -7.199 1 98 25 LEU B CA 1
ATOM 1378 C C . LEU B 1 25 ? 0.625 3.219 -8.133 1 98 25 LEU B C 1
ATOM 1380 O O . LEU B 1 25 ? 0.28 2.33 -8.914 1 98 25 LEU B O 1
ATOM 1384 N N . LEU B 1 26 ? 1.794 3.678 -8.109 1 98.19 26 LEU B N 1
ATOM 1385 C CA . LEU B 1 26 ? 2.848 3.08 -8.922 1 98.19 26 LEU B CA 1
ATOM 1386 C C . LEU B 1 26 ? 3.012 1.6 -8.602 1 98.19 26 LEU B C 1
ATOM 1388 O O . LEU B 1 26 ? 3.238 0.785 -9.492 1 98.19 26 LEU B O 1
ATOM 1392 N N . GLY B 1 27 ? 2.912 1.282 -7.273 1 97.81 27 GLY B N 1
ATOM 1393 C CA . GLY B 1 27 ? 2.914 -0.115 -6.871 1 97.81 27 GLY B CA 1
ATOM 1394 C C . GLY B 1 27 ? 1.793 -0.919 -7.5 1 97.81 27 GLY B C 1
ATOM 1395 O O . GLY B 1 27 ? 2.023 -2.006 -8.031 1 97.81 27 GLY B O 1
ATOM 1396 N N . LEU B 1 28 ? 0.629 -0.346 -7.496 1 97.19 28 LEU B N 1
ATOM 1397 C CA . LEU B 1 28 ? -0.509 -1.022 -8.109 1 97.19 28 LEU B CA 1
ATOM 1398 C C . LEU B 1 28 ? -0.285 -1.221 -9.602 1 97.19 28 LEU B C 1
ATOM 1400 O O . LEU B 1 28 ? -0.544 -2.303 -10.133 1 97.19 28 LEU B O 1
ATOM 1404 N N . LEU B 1 29 ? 0.175 -0.235 -10.258 1 97.19 29 LEU B N 1
ATOM 1405 C CA . LEU B 1 29 ? 0.419 -0.311 -11.695 1 97.19 29 LEU B CA 1
ATOM 1406 C C . LEU B 1 29 ? 1.486 -1.353 -12.008 1 97.19 29 LEU B C 1
ATOM 1408 O O . LEU B 1 29 ? 1.422 -2.02 -13.039 1 97.19 29 LEU B O 1
ATOM 1412 N N . THR B 1 30 ? 2.43 -1.475 -11.141 1 97.38 30 THR B N 1
ATOM 1413 C CA . THR B 1 30 ? 3.473 -2.48 -11.305 1 97.38 30 THR B CA 1
ATOM 1414 C C . THR B 1 30 ? 2.869 -3.881 -11.367 1 97.38 30 THR B C 1
ATOM 1416 O O . THR B 1 30 ? 3.359 -4.742 -12.094 1 97.38 30 THR B O 1
ATOM 1419 N N . GLY B 1 31 ? 1.778 -4.109 -10.648 1 94.25 31 GLY B N 1
ATOM 1420 C CA . GLY B 1 31 ? 1.105 -5.398 -10.68 1 94.25 31 GLY B CA 1
ATOM 1421 C C . GLY B 1 31 ? 0.623 -5.781 -12.07 1 94.25 31 GLY B C 1
ATOM 1422 O O . GLY B 1 31 ? 0.588 -6.965 -12.414 1 94.25 31 GLY B O 1
ATOM 1423 N N . PHE B 1 32 ? 0.313 -4.832 -12.891 1 93.31 32 PHE B N 1
ATOM 1424 C CA . PHE B 1 32 ? -0.17 -5.086 -14.242 1 93.31 32 PHE B CA 1
ATOM 1425 C C . PHE B 1 32 ? 0.991 -5.371 -15.188 1 93.31 32 PHE B C 1
ATOM 1427 O O . PHE B 1 32 ? 0.796 -5.941 -16.266 1 93.31 32 PHE B O 1
ATOM 1434 N N . LEU B 1 33 ? 2.158 -5.031 -14.812 1 95 33 LEU B N 1
ATOM 1435 C CA . LEU B 1 33 ? 3.307 -5.141 -15.703 1 95 33 LEU B CA 1
ATOM 1436 C C . LEU B 1 33 ? 4.035 -6.465 -15.492 1 95 33 LEU B C 1
ATOM 1438 O O . LEU B 1 33 ? 4.984 -6.777 -16.219 1 95 33 LEU B O 1
ATOM 1442 N N . LEU B 1 34 ? 3.566 -7.258 -14.602 1 94.81 34 LEU B N 1
ATOM 1443 C CA . LEU B 1 34 ? 4.27 -8.469 -14.195 1 94.81 34 LEU B CA 1
ATOM 1444 C C . LEU B 1 34 ? 4.5 -9.391 -15.391 1 94.81 34 LEU B C 1
ATOM 1446 O O . LEU B 1 34 ? 5.613 -9.883 -15.594 1 94.81 34 LEU B O 1
ATOM 1450 N N . PRO B 1 35 ? 3.496 -9.594 -16.281 1 92.88 35 PRO B N 1
ATOM 1451 C CA . PRO B 1 35 ? 3.693 -10.523 -17.391 1 92.88 35 PRO B CA 1
ATOM 1452 C C . PRO B 1 35 ? 4.762 -10.055 -18.375 1 92.88 35 PRO B C 1
ATOM 1454 O O . PRO B 1 35 ? 5.262 -10.844 -19.172 1 92.88 35 PRO B O 1
ATOM 1457 N N . MET B 1 36 ? 5.184 -8.836 -18.312 1 94.88 36 MET B N 1
ATOM 1458 C CA . MET B 1 36 ? 6.145 -8.258 -19.25 1 94.88 36 MET B CA 1
ATOM 1459 C C . MET B 1 36 ? 7.559 -8.328 -18.688 1 94.88 36 MET B C 1
ATOM 1461 O O . MET B 1 36 ? 8.523 -7.988 -19.375 1 94.88 36 MET B O 1
ATOM 1465 N N . MET B 1 37 ? 7.73 -8.844 -17.516 1 96 37 MET B N 1
ATOM 1466 C CA . MET B 1 37 ? 9.031 -8.781 -16.859 1 96 37 MET B CA 1
ATOM 1467 C C . MET B 1 37 ? 9.805 -10.086 -17.047 1 96 37 MET B C 1
ATOM 1469 O O . MET B 1 37 ? 9.211 -11.164 -17.094 1 96 37 MET B O 1
ATOM 1473 N N . ALA B 1 38 ? 11.156 -9.922 -17.203 1 96.31 38 ALA B N 1
ATOM 1474 C CA . ALA B 1 38 ? 12.039 -11.078 -17.312 1 96.31 38 ALA B CA 1
ATOM 1475 C C . ALA B 1 38 ? 11.922 -11.984 -16.094 1 96.31 38 ALA B C 1
ATOM 1477 O O . ALA B 1 38 ? 12.016 -13.211 -16.203 1 96.31 38 ALA B O 1
ATOM 1478 N N . ASN B 1 39 ? 11.734 -11.383 -14.945 1 96.06 39 ASN B N 1
ATOM 1479 C CA . ASN B 1 39 ? 11.539 -12.125 -13.703 1 96.06 39 ASN B CA 1
ATOM 1480 C C . ASN B 1 39 ? 10.312 -11.633 -12.945 1 96.06 39 ASN B C 1
ATOM 1482 O O . ASN B 1 39 ? 10.406 -10.727 -12.117 1 96.06 39 ASN B O 1
ATOM 1486 N N . PRO B 1 40 ? 9.18 -12.234 -13.148 1 94.75 40 PRO B N 1
ATOM 1487 C CA . PRO B 1 40 ? 7.93 -11.781 -12.531 1 94.75 40 PRO B CA 1
ATOM 1488 C C . PRO B 1 40 ? 7.941 -11.914 -11.008 1 94.75 40 PRO B C 1
ATOM 1490 O O . PRO B 1 40 ? 7.238 -11.172 -10.312 1 94.75 40 PRO B O 1
ATOM 1493 N N . ARG B 1 41 ? 8.703 -12.828 -10.469 1 93.5 41 ARG B N 1
ATOM 1494 C CA . ARG B 1 41 ? 8.797 -12.984 -9.023 1 93.5 41 ARG B CA 1
ATOM 1495 C C . ARG B 1 41 ? 9.414 -11.742 -8.383 1 93.5 41 ARG B C 1
ATOM 1497 O O . ARG B 1 41 ? 8.906 -11.25 -7.371 1 93.5 41 ARG B O 1
ATOM 1504 N N . VAL B 1 42 ? 10.461 -11.32 -8.984 1 94.75 42 VAL B N 1
ATOM 1505 C CA . VAL B 1 42 ? 11.07 -10.086 -8.5 1 94.75 42 VAL B CA 1
ATOM 1506 C C . VAL B 1 42 ? 10.125 -8.914 -8.75 1 94.75 42 VAL B C 1
ATOM 1508 O O . VAL B 1 42 ? 10.031 -7.992 -7.934 1 94.75 42 VAL B O 1
ATOM 1511 N N . GLY B 1 43 ? 9.453 -8.953 -9.867 1 96.19 43 GLY B N 1
ATOM 1512 C CA . GLY B 1 43 ? 8.438 -7.949 -10.133 1 96.19 43 GLY B CA 1
ATOM 1513 C C . GLY B 1 43 ? 7.375 -7.871 -9.055 1 96.19 43 GLY B C 1
ATOM 1514 O O . GLY B 1 43 ? 6.93 -6.781 -8.688 1 96.19 43 GLY B O 1
ATOM 1515 N N . LEU B 1 44 ? 6.965 -9.047 -8.625 1 94.06 44 LEU B N 1
ATOM 1516 C CA . LEU B 1 44 ? 5.988 -9.094 -7.543 1 94.06 44 LEU B CA 1
ATOM 1517 C C . LEU B 1 44 ? 6.535 -8.422 -6.289 1 94.06 44 LEU B C 1
ATOM 1519 O O . LEU B 1 44 ? 5.809 -7.703 -5.594 1 94.06 44 LEU B O 1
ATOM 1523 N N . SER B 1 45 ? 7.766 -8.672 -5.977 1 94.81 45 SER B N 1
ATOM 1524 C CA . SER B 1 45 ? 8.406 -7.969 -4.871 1 94.81 45 SER B CA 1
ATOM 1525 C C . SER B 1 45 ? 8.328 -6.457 -5.062 1 94.81 45 SER B C 1
ATOM 1527 O O . SER B 1 45 ? 8.07 -5.719 -4.105 1 94.81 45 SER B O 1
ATOM 1529 N N . SER B 1 46 ? 8.586 -6.023 -6.281 1 96.88 46 SER B N 1
ATOM 1530 C CA . SER B 1 46 ? 8.5 -4.598 -6.582 1 96.88 46 SER B CA 1
ATOM 1531 C C . SER B 1 46 ? 7.094 -4.062 -6.348 1 96.88 46 SER B C 1
ATOM 1533 O O . SER B 1 46 ? 6.918 -2.994 -5.758 1 96.88 46 SER B O 1
ATOM 1535 N N . HIS B 1 47 ? 6.082 -4.742 -6.883 1 96.19 47 HIS B N 1
ATOM 1536 C CA . HIS B 1 47 ? 4.691 -4.383 -6.629 1 96.19 47 HIS B CA 1
ATOM 1537 C C . HIS B 1 47 ? 4.43 -4.215 -5.137 1 96.19 47 HIS B C 1
ATOM 1539 O O . HIS B 1 47 ? 3.918 -3.182 -4.703 1 96.19 47 HIS B O 1
ATOM 1545 N N . LEU B 1 48 ? 4.828 -5.152 -4.305 1 95.81 48 LEU B N 1
ATOM 1546 C CA . LEU B 1 48 ? 4.621 -5.133 -2.863 1 95.81 48 LEU B CA 1
ATOM 1547 C C . LEU B 1 48 ? 5.414 -4.004 -2.215 1 95.81 48 LEU B C 1
ATOM 1549 O O . LEU B 1 48 ? 4.938 -3.365 -1.273 1 95.81 48 LEU B O 1
ATOM 1553 N N . GLU B 1 49 ? 6.621 -3.857 -2.703 1 96.31 49 GLU B N 1
ATOM 1554 C CA . GLU B 1 49 ? 7.426 -2.758 -2.178 1 96.31 49 GLU B CA 1
ATOM 1555 C C . GLU B 1 49 ? 6.754 -1.411 -2.434 1 96.31 49 GLU B C 1
ATOM 1557 O O . GLU B 1 49 ? 6.766 -0.532 -1.568 1 96.31 49 GLU B O 1
ATOM 1562 N N . GLY B 1 50 ? 6.227 -1.217 -3.652 1 98.06 50 GLY B N 1
ATOM 1563 C CA . GLY B 1 50 ? 5.484 0.007 -3.91 1 98.06 50 GLY B CA 1
ATOM 1564 C C . GLY B 1 50 ? 4.309 0.202 -2.973 1 98.06 50 GLY B C 1
ATOM 1565 O O . GLY B 1 50 ? 4.121 1.289 -2.424 1 98.06 50 GLY B O 1
ATOM 1566 N N . VAL B 1 51 ? 3.553 -0.786 -2.762 1 97.06 51 VAL B N 1
ATOM 1567 C CA . VAL B 1 51 ? 2.359 -0.738 -1.925 1 97.06 51 VAL B CA 1
ATOM 1568 C C . VAL B 1 51 ? 2.756 -0.482 -0.472 1 97.06 51 VAL B C 1
ATOM 1570 O O . VAL B 1 51 ? 2.246 0.445 0.162 1 97.06 51 VAL B O 1
ATOM 1573 N N . LEU B 1 52 ? 3.715 -1.24 0.041 1 97.38 52 LEU B N 1
ATOM 1574 C CA . LEU B 1 52 ? 4.117 -1.15 1.44 1 97.38 52 LEU B CA 1
ATOM 1575 C C . LEU B 1 52 ? 4.824 0.171 1.72 1 97.38 52 LEU B C 1
ATOM 1577 O O . LEU B 1 52 ? 4.543 0.83 2.725 1 97.38 52 LEU B O 1
ATOM 1581 N N . ASN B 1 53 ? 5.699 0.504 0.829 1 98.31 53 ASN B N 1
ATOM 1582 C CA . ASN B 1 53 ? 6.41 1.763 1.018 1 98.31 53 ASN B CA 1
ATOM 1583 C C . ASN B 1 53 ? 5.48 2.963 0.868 1 98.31 53 ASN B C 1
ATOM 1585 O O . ASN B 1 53 ? 5.664 3.982 1.534 1 98.31 53 ASN B O 1
ATOM 1589 N N . GLY B 1 54 ? 4.543 2.887 -0.075 1 98.44 54 GLY B N 1
ATOM 1590 C CA . GLY B 1 54 ? 3.518 3.918 -0.144 1 98.44 54 GLY B CA 1
ATOM 1591 C C . GLY B 1 54 ? 2.748 4.082 1.152 1 98.44 54 GLY B C 1
ATOM 1592 O O . GLY B 1 54 ? 2.557 5.203 1.629 1 98.44 54 GLY B O 1
ATOM 1593 N N . MET B 1 55 ? 2.35 3.002 1.733 1 97.81 55 MET B N 1
ATOM 1594 C CA . MET B 1 55 ? 1.623 3.037 3 1 97.81 55 MET B CA 1
ATOM 1595 C C . MET B 1 55 ? 2.504 3.586 4.117 1 97.81 55 MET B C 1
ATOM 1597 O O . MET B 1 55 ? 2.023 4.301 4.996 1 97.81 55 MET B O 1
ATOM 1601 N N . PHE B 1 56 ? 3.779 3.197 4.145 1 98 56 PHE B N 1
ATOM 1602 C CA . PHE B 1 56 ? 4.703 3.732 5.137 1 98 56 PHE B CA 1
ATOM 1603 C C . PHE B 1 56 ? 4.758 5.254 5.059 1 98 56 PHE B C 1
ATOM 1605 O O . PHE B 1 56 ? 4.719 5.934 6.086 1 98 56 PHE B O 1
ATOM 1612 N N . LEU B 1 57 ? 4.844 5.801 3.824 1 98.38 57 LEU B N 1
ATOM 1613 C CA . LEU B 1 57 ? 4.867 7.25 3.654 1 98.38 57 LEU B CA 1
ATOM 1614 C C . LEU B 1 57 ? 3.566 7.875 4.148 1 98.38 57 LEU B C 1
ATOM 1616 O O . LEU B 1 57 ? 3.58 8.953 4.746 1 98.38 57 LEU B O 1
ATOM 1620 N N . LEU B 1 58 ? 2.455 7.227 3.863 1 97.88 58 LEU B N 1
ATOM 1621 C CA . LEU B 1 58 ? 1.182 7.723 4.375 1 97.88 58 LEU B CA 1
ATOM 1622 C C . LEU B 1 58 ? 1.188 7.762 5.898 1 97.88 58 LEU B C 1
ATOM 1624 O O . LEU B 1 58 ? 0.783 8.758 6.5 1 97.88 58 LEU B O 1
ATOM 1628 N N . ALA B 1 59 ? 1.634 6.711 6.516 1 96.75 59 ALA B N 1
ATOM 1629 C CA . ALA B 1 59 ? 1.712 6.656 7.973 1 96.75 59 ALA B CA 1
ATOM 1630 C C . ALA B 1 59 ? 2.619 7.758 8.516 1 96.75 59 ALA B C 1
ATOM 1632 O O . ALA B 1 59 ? 2.273 8.43 9.492 1 96.75 59 ALA B O 1
ATOM 1633 N N . LEU B 1 60 ? 3.736 7.867 7.863 1 96.88 60 LEU B N 1
ATOM 1634 C CA . LEU B 1 60 ? 4.68 8.898 8.281 1 96.88 60 LEU B CA 1
ATOM 1635 C C . LEU B 1 60 ? 4.066 10.281 8.148 1 96.88 60 LEU B C 1
ATOM 1637 O O . LEU B 1 60 ? 4.23 11.125 9.031 1 96.88 60 LEU B O 1
ATOM 1641 N N . GLY B 1 61 ? 3.398 10.531 7.051 1 96.88 61 GLY B N 1
ATOM 1642 C CA . GLY B 1 61 ? 2.717 11.805 6.871 1 96.88 61 GLY B CA 1
ATOM 1643 C C . GLY B 1 61 ? 1.646 12.062 7.918 1 96.88 61 GLY B C 1
ATOM 1644 O O . GLY B 1 61 ? 1.513 13.18 8.414 1 96.88 61 GLY B O 1
ATOM 1645 N N . LEU B 1 62 ? 0.893 11.117 8.258 1 95 62 LEU B N 1
ATOM 1646 C CA . LEU B 1 62 ? -0.184 11.234 9.234 1 95 62 LEU B CA 1
ATOM 1647 C C . LEU B 1 62 ? 0.376 11.453 10.641 1 95 62 LEU B C 1
ATOM 1649 O O . LEU B 1 62 ? -0.234 12.148 11.453 1 95 62 LEU B O 1
ATOM 1653 N N . MET B 1 63 ? 1.48 10.883 10.867 1 94.12 63 MET B N 1
ATOM 1654 C CA . MET B 1 63 ? 2.021 11 12.219 1 94.12 63 MET B CA 1
ATOM 1655 C C . MET B 1 63 ? 2.961 12.203 12.32 1 94.12 63 MET B C 1
ATOM 1657 O O . MET B 1 63 ? 3.465 12.508 13.398 1 94.12 63 MET B O 1
ATOM 1661 N N . TRP B 1 64 ? 3.248 12.828 11.281 1 94.19 64 TRP B N 1
ATOM 1662 C CA . TRP B 1 64 ? 4.262 13.867 11.148 1 94.19 64 TRP B CA 1
ATOM 1663 C C . TRP B 1 64 ? 4.086 14.938 12.219 1 94.19 64 TRP B C 1
ATOM 1665 O O . TRP B 1 64 ? 5.059 15.375 12.836 1 94.19 64 TRP B O 1
ATOM 1675 N N . PRO B 1 65 ? 2.822 15.422 12.523 1 92.12 65 PRO B N 1
ATOM 1676 C CA . PRO B 1 65 ? 2.631 16.469 13.523 1 92.12 65 PRO B CA 1
ATOM 1677 C C . PRO B 1 65 ? 3.018 16.031 14.93 1 92.12 65 PRO B C 1
ATOM 1679 O O . PRO B 1 65 ? 3.225 16.859 15.812 1 92.12 65 PRO B O 1
ATOM 1682 N N . GLN B 1 66 ? 3.123 14.781 15.094 1 93 66 GLN B N 1
ATOM 1683 C CA . GLN B 1 66 ? 3.432 14.258 16.422 1 93 66 GLN B CA 1
ATOM 1684 C C . GLN B 1 66 ? 4.938 14.188 16.656 1 93 66 GLN B C 1
ATOM 1686 O O . GLN B 1 66 ? 5.391 13.906 17.766 1 93 66 GLN B O 1
ATOM 1691 N N . LEU B 1 67 ? 5.691 14.445 15.648 1 93.06 67 LEU B N 1
ATOM 1692 C CA . LEU B 1 67 ? 7.141 14.328 15.758 1 93.06 67 LEU B CA 1
ATOM 1693 C C . LEU B 1 67 ? 7.754 15.609 16.297 1 93.06 67 LEU B C 1
ATOM 1695 O O . LEU B 1 67 ? 7.621 16.672 15.68 1 93.06 67 LEU B O 1
ATOM 1699 N N . SER B 1 68 ? 8.352 15.508 17.438 1 9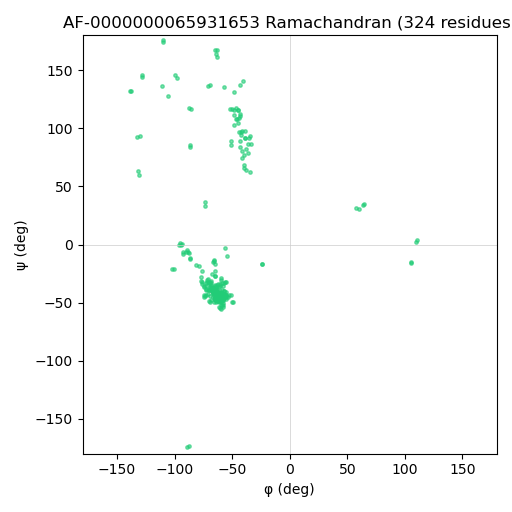3.56 68 SER B N 1
ATOM 1700 C CA . SER B 1 68 ? 9.102 16.625 18 1 93.56 68 SER B CA 1
ATOM 1701 C C . SER B 1 68 ? 10.539 16.625 17.484 1 93.56 68 SER B C 1
ATOM 1703 O O . SER B 1 68 ? 11.445 16.109 18.141 1 93.56 68 SER B O 1
ATOM 1705 N N . LEU B 1 69 ? 10.797 17.188 16.312 1 93.88 69 LEU B N 1
ATOM 1706 C CA . LEU B 1 69 ? 12.102 17.25 15.656 1 93.88 69 LEU B CA 1
ATOM 1707 C C . LEU B 1 69 ? 12.43 18.688 15.258 1 93.88 69 LEU B C 1
ATOM 1709 O O . LEU B 1 69 ? 11.531 19.484 15.008 1 93.88 69 LEU B O 1
ATOM 1713 N N . GLY B 1 70 ? 13.688 19.062 15.344 1 93.56 70 GLY B N 1
ATOM 1714 C CA . GLY B 1 70 ? 14.109 20.344 14.789 1 93.56 70 GLY B CA 1
ATOM 1715 C C . GLY B 1 70 ? 13.922 20.438 13.289 1 93.56 70 GLY B C 1
ATOM 1716 O O . GLY B 1 70 ? 13.641 19.438 12.633 1 93.56 70 GLY B O 1
ATOM 1717 N N . THR B 1 71 ? 14.008 21.531 12.734 1 93.75 71 THR B N 1
ATOM 1718 C CA . THR B 1 71 ? 13.766 21.797 11.32 1 93.75 71 THR B CA 1
ATOM 1719 C C . THR B 1 71 ? 14.688 20.969 10.445 1 93.75 71 THR B C 1
ATOM 1721 O O . THR B 1 71 ? 14.25 20.344 9.469 1 93.75 71 THR B O 1
ATOM 1724 N N . GLY B 1 72 ? 15.961 20.953 10.781 1 95.75 72 GLY B N 1
ATOM 1725 C CA . GLY B 1 72 ? 16.922 20.188 10.016 1 95.75 72 GLY B CA 1
ATOM 1726 C C . GLY B 1 72 ? 16.609 18.688 10.008 1 95.75 72 GLY B C 1
ATOM 1727 O O . GLY B 1 72 ? 16.688 18.047 8.961 1 95.75 72 GLY B O 1
ATOM 1728 N N . ALA B 1 73 ? 16.281 18.172 11.148 1 96.06 73 ALA B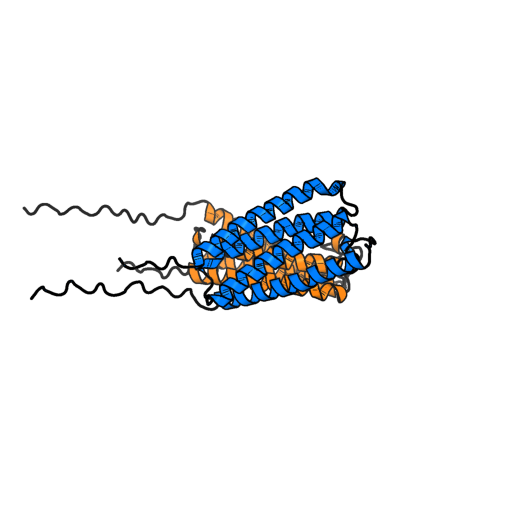 N 1
ATOM 1729 C CA . ALA B 1 73 ? 15.953 16.75 11.281 1 96.06 73 ALA B CA 1
ATOM 1730 C C . ALA B 1 73 ? 14.688 16.406 10.508 1 96.06 73 ALA B C 1
ATOM 1732 O O . ALA B 1 73 ? 14.586 15.312 9.93 1 96.06 73 ALA B O 1
ATOM 1733 N N . ARG B 1 74 ? 13.758 17.234 10.5 1 96.38 74 ARG B N 1
ATOM 1734 C CA . ARG B 1 74 ? 12.531 17.016 9.742 1 96.38 74 ARG B CA 1
ATOM 1735 C C . ARG B 1 74 ? 12.812 16.953 8.242 1 96.38 74 ARG B C 1
ATOM 1737 O O . ARG B 1 74 ? 12.312 16.078 7.547 1 96.38 74 ARG B O 1
ATOM 1744 N N . LYS B 1 75 ? 13.609 17.875 7.812 1 97.12 75 LYS B N 1
ATOM 1745 C CA . LYS B 1 75 ? 13.969 17.875 6.398 1 97.12 75 LYS B CA 1
ATOM 1746 C C . LYS B 1 75 ? 14.734 16.609 6.027 1 97.12 75 LYS B C 1
ATOM 1748 O O . LYS B 1 75 ? 14.516 16.031 4.957 1 97.12 75 LYS B O 1
ATOM 1753 N N . ALA B 1 76 ? 15.586 16.281 6.891 1 97.56 76 ALA B N 1
ATOM 1754 C CA . ALA B 1 76 ? 16.344 15.047 6.664 1 97.56 76 ALA B CA 1
ATOM 1755 C C . ALA B 1 76 ? 15.43 13.828 6.629 1 97.56 76 ALA B C 1
ATOM 1757 O O . ALA B 1 76 ? 15.531 12.992 5.73 1 97.56 76 ALA B O 1
ATOM 1758 N N . ALA B 1 77 ? 14.539 13.727 7.598 1 97.88 77 ALA B N 1
ATOM 1759 C CA . ALA B 1 77 ? 13.602 12.609 7.641 1 97.88 77 ALA B CA 1
ATOM 1760 C C . ALA B 1 77 ? 12.758 12.555 6.367 1 97.88 77 ALA B C 1
ATOM 1762 O O . ALA B 1 77 ? 12.555 11.477 5.805 1 97.88 77 ALA B O 1
ATOM 1763 N N . PHE B 1 78 ? 12.336 13.688 5.945 1 98.25 78 PHE B N 1
ATOM 1764 C CA . PHE B 1 78 ? 11.562 13.766 4.707 1 98.25 78 PHE B CA 1
ATOM 1765 C C . PHE B 1 78 ? 12.391 13.258 3.529 1 98.25 78 PHE B C 1
ATOM 1767 O O . PHE B 1 78 ? 11.938 12.391 2.779 1 98.25 78 PHE B O 1
ATOM 1774 N N . GLY B 1 79 ? 13.562 13.844 3.354 1 98.56 79 GLY B N 1
ATOM 1775 C CA . GLY B 1 79 ? 14.414 13.484 2.23 1 98.56 79 GLY B CA 1
ATOM 1776 C C . GLY B 1 79 ? 14.789 12.016 2.213 1 98.56 79 GLY B C 1
ATOM 1777 O O . GLY B 1 79 ? 14.68 11.352 1.18 1 98.56 79 GLY B O 1
ATOM 1778 N N . PHE B 1 80 ? 15.211 11.461 3.32 1 98.69 80 PHE B N 1
ATOM 1779 C CA . PHE B 1 80 ? 15.617 10.062 3.426 1 98.69 80 PHE B CA 1
ATOM 1780 C C . PHE B 1 80 ? 14.422 9.141 3.203 1 98.69 80 PHE B C 1
ATOM 1782 O O . PHE B 1 80 ? 14.562 8.07 2.596 1 98.69 80 PHE B O 1
ATOM 1789 N N . ALA B 1 81 ? 13.273 9.531 3.752 1 98.62 81 ALA B N 1
ATOM 1790 C CA . ALA B 1 81 ? 12.086 8.695 3.588 1 98.62 81 ALA B CA 1
ATOM 1791 C C . ALA B 1 81 ? 11.68 8.602 2.119 1 98.62 81 ALA B C 1
ATOM 1793 O O . ALA B 1 81 ? 11.414 7.508 1.613 1 98.62 81 ALA B O 1
ATOM 1794 N N . VAL B 1 82 ? 11.633 9.758 1.432 1 98.75 82 VAL B N 1
ATOM 1795 C CA . VAL B 1 82 ? 11.25 9.773 0.025 1 98.75 82 VAL B CA 1
ATOM 1796 C C . VAL B 1 82 ? 12.266 8.992 -0.802 1 98.75 82 VAL B C 1
ATOM 1798 O O . VAL B 1 82 ? 11.898 8.133 -1.605 1 98.75 82 VAL B O 1
ATOM 1801 N N . TYR B 1 83 ? 13.5 9.25 -0.612 1 98.62 83 TYR B N 1
ATOM 1802 C CA . TYR B 1 83 ? 14.547 8.531 -1.328 1 98.62 83 TYR B CA 1
ATOM 1803 C C . TYR B 1 83 ? 14.453 7.027 -1.069 1 98.62 83 TYR B C 1
ATOM 1805 O O . TYR B 1 83 ? 14.414 6.23 -2.01 1 98.62 83 TYR B O 1
ATOM 1813 N N . GLY B 1 84 ? 14.445 6.648 0.196 1 98.69 84 GLY B N 1
ATOM 1814 C CA . GLY B 1 84 ? 14.461 5.238 0.545 1 98.69 84 GLY B CA 1
ATOM 1815 C C . GLY B 1 84 ? 13.281 4.469 -0.025 1 98.69 84 GLY B C 1
ATOM 1816 O O . GLY B 1 84 ? 13.453 3.387 -0.587 1 98.69 84 GLY B O 1
ATOM 1817 N N . THR B 1 85 ? 12.117 5.008 0.075 1 98.56 85 THR B N 1
ATOM 1818 C CA . THR B 1 85 ? 10.906 4.305 -0.333 1 98.56 85 THR B CA 1
ATOM 1819 C C . THR B 1 85 ? 10.812 4.227 -1.854 1 98.56 85 THR B C 1
ATOM 1821 O O . THR B 1 85 ? 10.539 3.162 -2.41 1 98.56 85 THR B O 1
ATOM 1824 N N . TYR B 1 86 ? 11.086 5.27 -2.596 1 98.81 86 TYR B N 1
ATOM 1825 C CA . TYR B 1 86 ? 11.008 5.262 -4.055 1 98.81 86 TYR B CA 1
ATOM 1826 C C . TYR B 1 86 ? 12.156 4.465 -4.656 1 98.81 86 TYR B C 1
ATOM 1828 O O . TYR B 1 86 ? 11.977 3.773 -5.664 1 98.81 86 TYR B O 1
ATOM 1836 N N . ALA B 1 87 ? 13.32 4.586 -4.059 1 98.56 87 ALA B N 1
ATOM 1837 C CA . ALA B 1 87 ? 14.453 3.801 -4.535 1 98.56 87 ALA B CA 1
ATOM 1838 C C . ALA B 1 87 ? 14.188 2.305 -4.391 1 98.56 87 ALA B C 1
ATOM 1840 O O . ALA B 1 87 ? 14.578 1.511 -5.246 1 98.56 87 ALA B O 1
ATOM 1841 N N . ASN B 1 88 ? 13.602 1.907 -3.277 1 98.44 88 ASN B N 1
ATOM 1842 C CA . ASN B 1 88 ? 13.281 0.5 -3.057 1 98.44 88 ASN B CA 1
ATOM 1843 C C . ASN B 1 88 ? 12.375 -0.047 -4.152 1 98.44 88 ASN B C 1
ATOM 1845 O O . ASN B 1 88 ? 12.672 -1.081 -4.754 1 98.44 88 ASN B O 1
ATOM 1849 N N . TRP B 1 89 ? 11.32 0.639 -4.422 1 98.5 89 TRP B N 1
ATOM 1850 C CA . TRP B 1 89 ? 10.406 0.248 -5.488 1 98.5 89 TRP B CA 1
ATOM 1851 C C . TRP B 1 89 ? 11.117 0.233 -6.836 1 98.5 89 TRP B C 1
ATOM 1853 O O . TRP B 1 89 ? 11 -0.734 -7.594 1 98.5 89 TRP B O 1
ATOM 1863 N N . LEU B 1 90 ? 11.859 1.29 -7.172 1 98.56 90 LEU B N 1
ATOM 1864 C CA . LEU B 1 90 ? 12.5 1.425 -8.477 1 98.56 90 LEU B CA 1
ATOM 1865 C C . LEU B 1 90 ? 13.562 0.352 -8.672 1 98.56 90 LEU B C 1
ATOM 1867 O O . LEU B 1 90 ? 13.672 -0.225 -9.758 1 98.56 90 LEU B O 1
ATOM 1871 N N . ALA B 1 91 ? 14.375 0.14 -7.656 1 98.06 91 ALA B N 1
ATOM 1872 C CA . ALA B 1 91 ? 15.438 -0.864 -7.75 1 98.06 91 ALA B CA 1
ATOM 1873 C C . ALA B 1 91 ? 14.852 -2.246 -8.039 1 98.06 91 ALA B C 1
ATOM 1875 O O . ALA B 1 91 ? 15.352 -2.963 -8.914 1 98.06 91 ALA B O 1
ATOM 1876 N N . THR B 1 92 ? 13.812 -2.609 -7.332 1 97.75 92 THR B N 1
ATOM 1877 C CA . THR B 1 92 ? 13.219 -3.926 -7.535 1 97.75 92 THR B CA 1
ATOM 1878 C C . THR B 1 92 ? 12.461 -3.977 -8.859 1 97.75 92 THR B C 1
ATOM 1880 O O . THR B 1 92 ? 12.406 -5.023 -9.508 1 97.75 92 THR B O 1
ATOM 1883 N N . LEU B 1 93 ? 11.875 -2.861 -9.266 1 98.25 93 LEU B N 1
ATOM 1884 C CA . LEU B 1 93 ? 11.242 -2.797 -10.578 1 98.25 93 LEU B CA 1
ATOM 1885 C C . LEU B 1 93 ? 12.25 -3.09 -11.68 1 98.25 93 LEU B C 1
ATOM 1887 O O . LEU B 1 93 ? 12.008 -3.934 -12.547 1 98.25 93 LEU B O 1
ATOM 1891 N N . LEU B 1 94 ? 13.367 -2.379 -11.648 1 98.06 94 LEU B N 1
ATOM 1892 C CA . LEU B 1 94 ? 14.414 -2.586 -12.641 1 98.06 94 LEU B CA 1
ATOM 1893 C C . LEU B 1 94 ? 14.922 -4.027 -12.602 1 98.06 94 LEU B C 1
ATOM 1895 O O . LEU B 1 94 ? 15.148 -4.633 -13.656 1 98.06 94 LEU B O 1
ATOM 1899 N N . ALA B 1 95 ? 15.086 -4.539 -11.414 1 97.56 95 ALA B N 1
ATOM 1900 C CA . ALA B 1 95 ? 15.523 -5.926 -11.273 1 97.56 95 ALA B CA 1
ATOM 1901 C C . ALA B 1 95 ? 14.531 -6.883 -11.922 1 97.56 95 ALA B C 1
ATOM 1903 O O . ALA B 1 95 ? 14.93 -7.867 -12.555 1 97.56 95 ALA B O 1
ATOM 1904 N N . GLY B 1 96 ? 13.281 -6.66 -11.711 1 97.44 96 GLY B N 1
ATOM 1905 C CA . GLY B 1 96 ? 12.266 -7.484 -12.336 1 97.44 96 GLY B CA 1
ATOM 1906 C C . GLY B 1 96 ? 12.32 -7.465 -13.852 1 97.44 96 GLY B C 1
ATOM 1907 O O . GLY B 1 96 ? 12.25 -8.516 -14.5 1 97.44 96 GLY B O 1
ATOM 1908 N N . PHE B 1 97 ? 12.453 -6.273 -14.461 1 97.62 97 PHE B N 1
ATOM 1909 C CA . PHE B 1 97 ? 12.5 -6.145 -15.914 1 97.62 97 PHE B CA 1
ATOM 1910 C C . PHE B 1 97 ? 13.789 -6.73 -16.469 1 97.62 97 PHE B C 1
ATOM 1912 O O . PHE B 1 97 ? 13.789 -7.348 -17.531 1 97.62 97 PHE B O 1
ATOM 1919 N N . TRP B 1 98 ? 14.875 -6.57 -15.766 1 97.25 98 TRP B N 1
ATOM 1920 C CA . TRP B 1 98 ? 16.188 -6.973 -16.25 1 97.25 98 TRP B CA 1
ATOM 1921 C C . TRP B 1 98 ? 16.469 -8.438 -15.922 1 97.25 98 TRP B C 1
ATOM 1923 O O . TRP B 1 98 ? 17.391 -9.039 -16.484 1 97.25 98 TRP B O 1
ATOM 1933 N N . GLY B 1 99 ? 15.609 -8.984 -15.078 1 96.75 99 GLY B N 1
ATOM 1934 C CA . GLY B 1 99 ? 15.953 -10.297 -14.555 1 96.75 99 GLY B CA 1
ATOM 1935 C C . GLY B 1 99 ? 17.219 -10.289 -13.711 1 96.75 99 GLY B C 1
ATOM 1936 O O . GLY B 1 99 ? 18.031 -11.203 -13.805 1 96.75 99 GLY B O 1
ATOM 1937 N N . ALA B 1 100 ? 17.406 -9.258 -13.039 1 95.38 100 ALA B N 1
ATOM 1938 C CA . ALA B 1 100 ? 18.594 -9.055 -12.203 1 95.38 100 ALA B CA 1
ATOM 1939 C C . ALA B 1 100 ? 18.234 -9.102 -10.719 1 95.38 100 ALA B C 1
ATOM 1941 O O . ALA B 1 100 ? 17.094 -9.391 -10.359 1 95.38 100 ALA B O 1
ATOM 1942 N N . GLY B 1 101 ? 19.25 -9.016 -9.906 1 93.25 101 GLY B N 1
ATOM 1943 C CA . GLY B 1 101 ? 19.031 -9.008 -8.469 1 93.25 101 GLY B CA 1
ATOM 1944 C C . GLY B 1 101 ? 19.5 -10.273 -7.785 1 93.25 101 GLY B C 1
ATOM 1945 O O . GLY B 1 101 ? 19.297 -10.445 -6.582 1 93.25 101 GLY B O 1
ATOM 1946 N N . GLY B 1 102 ? 20.031 -11.094 -8.508 1 93.31 102 GLY B N 1
ATOM 1947 C CA . GLY B 1 102 ? 20.484 -12.375 -7.977 1 93.31 102 GLY B CA 1
ATOM 1948 C C . GLY B 1 102 ? 21.438 -12.227 -6.805 1 93.31 102 GLY B C 1
ATOM 1949 O O . GLY B 1 102 ? 21.422 -13.047 -5.883 1 93.31 102 GLY B O 1
ATOM 1950 N N . ARG B 1 103 ? 22.203 -11.219 -6.805 1 89.56 103 ARG B N 1
ATOM 1951 C CA . ARG B 1 103 ? 23.203 -11.023 -5.762 1 89.56 103 ARG B CA 1
ATO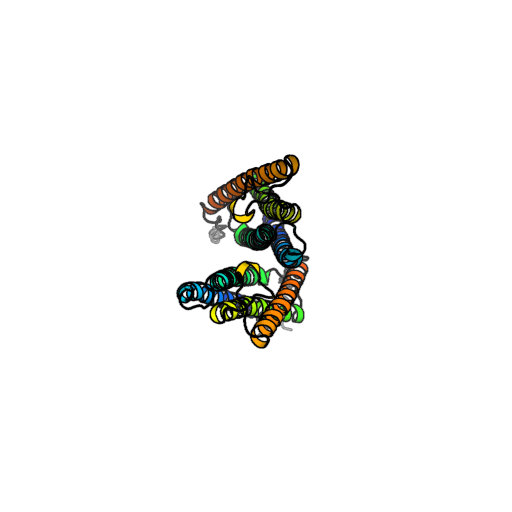M 1952 C C . ARG B 1 103 ? 22.547 -10.578 -4.457 1 89.56 103 ARG B C 1
ATOM 1954 O O . ARG B 1 103 ? 22.859 -11.109 -3.389 1 89.56 103 ARG B O 1
ATOM 1961 N N . MET B 1 104 ? 21.625 -9.641 -4.504 1 90.81 104 MET B N 1
ATOM 1962 C CA . MET B 1 104 ? 21.078 -9.023 -3.297 1 90.81 104 MET B CA 1
ATOM 1963 C C . MET B 1 104 ? 19.719 -9.625 -2.936 1 90.81 104 MET B C 1
ATOM 1965 O O . MET B 1 104 ? 19.25 -9.477 -1.805 1 90.81 104 MET B O 1
ATOM 1969 N N . MET B 1 105 ? 19 -10.281 -3.932 1 92.81 105 MET B N 1
ATOM 1970 C CA . MET B 1 105 ? 17.688 -10.859 -3.691 1 92.81 105 MET B CA 1
ATOM 1971 C C . MET B 1 105 ? 17.609 -12.289 -4.23 1 92.81 105 MET B C 1
ATOM 1973 O O . MET B 1 105 ? 16.781 -12.594 -5.082 1 92.81 105 MET B O 1
ATOM 1977 N N . PRO B 1 106 ? 18.375 -13.164 -3.707 1 86.81 106 PRO B N 1
ATOM 1978 C CA . PRO B 1 106 ? 18.5 -14.492 -4.309 1 86.81 106 PRO B CA 1
ATOM 1979 C C . PRO B 1 106 ? 17.188 -15.289 -4.25 1 86.81 106 PRO B C 1
ATOM 1981 O O . PRO B 1 106 ? 16.891 -16.078 -5.152 1 86.81 106 PRO B O 1
ATOM 1984 N N . ILE B 1 107 ? 16.375 -15.18 -3.199 1 84.25 107 ILE B N 1
ATOM 1985 C CA . ILE B 1 107 ? 15.125 -15.914 -3.068 1 84.25 107 ILE B CA 1
ATOM 1986 C C . ILE B 1 107 ? 14.156 -15.477 -4.164 1 84.25 107 ILE B C 1
ATOM 1988 O O . ILE B 1 107 ? 13.586 -16.312 -4.867 1 84.25 107 ILE B O 1
ATOM 1992 N N . ALA B 1 108 ? 14.023 -14.242 -4.34 1 86.5 108 ALA B N 1
ATOM 1993 C CA . ALA B 1 108 ? 13.102 -13.719 -5.344 1 86.5 108 ALA B CA 1
ATOM 1994 C C . ALA B 1 108 ? 13.648 -13.938 -6.754 1 86.5 108 ALA B C 1
ATOM 1996 O O . ALA B 1 108 ? 12.883 -14.203 -7.688 1 86.5 108 ALA B O 1
ATOM 1997 N N . ALA B 1 109 ? 14.875 -13.836 -6.902 1 90.12 109 ALA B N 1
ATOM 1998 C CA . ALA B 1 109 ? 15.484 -13.906 -8.234 1 90.12 109 ALA B CA 1
ATOM 1999 C C . ALA B 1 109 ? 15.406 -15.328 -8.789 1 90.12 109 ALA B C 1
ATOM 2001 O O . ALA B 1 109 ? 15.336 -15.516 -10.008 1 90.12 109 ALA B O 1
ATOM 2002 N N . GLY B 1 110 ? 15.422 -16.312 -7.957 1 88.75 110 GLY B N 1
ATOM 2003 C CA . GLY B 1 110 ? 15.25 -17.688 -8.398 1 88.75 110 GLY B CA 1
ATOM 2004 C C . GLY B 1 110 ? 16.281 -18.125 -9.43 1 88.75 110 GLY B C 1
ATOM 2005 O O . GLY B 1 110 ? 15.938 -18.75 -10.43 1 88.75 110 GLY B O 1
ATOM 2006 N N . GLY B 1 111 ? 17.453 -17.625 -9.391 1 87.88 111 GLY B N 1
ATOM 2007 C CA . GLY B 1 111 ? 18.5 -18.047 -10.305 1 87.88 111 GLY B CA 1
ATOM 2008 C C . GLY B 1 111 ? 18.797 -17.031 -11.391 1 87.88 111 GLY B C 1
ATOM 2009 O O . GLY B 1 111 ? 19.781 -17.172 -12.133 1 87.88 111 GLY B O 1
ATOM 2010 N N . HIS B 1 112 ? 17.938 -16.062 -11.594 1 89.44 112 HIS B N 1
ATOM 2011 C CA . HIS B 1 112 ? 18.188 -15.016 -12.578 1 89.44 112 HIS B CA 1
ATOM 2012 C C . HIS B 1 112 ? 19.297 -14.078 -12.117 1 89.44 112 HIS B C 1
ATOM 2014 O O . HIS B 1 112 ? 19.359 -13.711 -10.945 1 89.44 112 HIS B O 1
ATOM 2020 N N . THR B 1 113 ? 20.188 -13.75 -13.023 1 92.62 113 THR B N 1
ATOM 2021 C CA . THR B 1 113 ? 21.281 -12.82 -12.75 1 92.62 113 THR B CA 1
ATOM 2022 C C . THR B 1 113 ? 21.484 -11.859 -13.922 1 92.62 113 THR B C 1
ATOM 2024 O O . THR B 1 113 ? 21.422 -12.273 -15.086 1 92.62 113 THR B O 1
ATOM 2027 N N . GLY B 1 114 ? 21.594 -10.602 -13.625 1 94.62 114 GLY B N 1
ATOM 2028 C CA . GLY B 1 114 ? 21.844 -9.609 -14.656 1 94.62 114 GLY B CA 1
ATOM 2029 C C . GLY B 1 114 ? 23.328 -9.391 -14.914 1 94.62 114 GLY B C 1
ATOM 2030 O O . GLY B 1 114 ? 24.172 -10.164 -14.453 1 94.62 114 GLY B O 1
ATOM 2031 N N . THR B 1 115 ? 23.625 -8.391 -15.773 1 96.56 115 THR B N 1
ATOM 2032 C CA . THR B 1 115 ? 25 -8 -16 1 96.56 115 THR B CA 1
ATOM 2033 C C . THR B 1 115 ? 25.641 -7.453 -14.727 1 96.56 115 THR B C 1
ATOM 2035 O O . THR B 1 115 ? 24.922 -7.113 -13.781 1 96.56 115 THR B O 1
ATOM 2038 N N . ALA B 1 116 ? 26.891 -7.406 -14.664 1 95.75 116 ALA B N 1
ATOM 2039 C CA . ALA B 1 116 ? 27.594 -6.887 -13.5 1 95.75 116 ALA B CA 1
ATOM 2040 C C . ALA B 1 116 ? 27.172 -5.461 -13.18 1 95.75 116 ALA B C 1
ATOM 2042 O O . ALA B 1 116 ? 27.016 -5.098 -12.016 1 95.75 116 ALA B O 1
ATOM 2043 N N . ALA B 1 117 ? 26.984 -4.633 -14.219 1 97.38 117 ALA B N 1
ATOM 2044 C CA . ALA B 1 117 ? 26.547 -3.25 -14.023 1 97.38 117 ALA B CA 1
ATOM 2045 C C . ALA B 1 117 ? 25.141 -3.186 -13.438 1 97.38 117 ALA B C 1
ATOM 2047 O O . ALA B 1 117 ? 24.875 -2.389 -12.539 1 97.38 117 ALA B O 1
ATOM 2048 N N . GLN B 1 118 ? 24.328 -4.043 -13.969 1 97.19 118 GLN B N 1
ATOM 2049 C CA . GLN B 1 118 ? 22.953 -4.094 -13.461 1 97.19 118 GLN B CA 1
ATOM 2050 C C . GLN B 1 118 ? 22.922 -4.543 -12 1 97.19 118 GLN B C 1
ATOM 2052 O O . GLN B 1 118 ? 22.266 -3.908 -11.164 1 97.19 118 GLN B O 1
ATOM 2057 N N . GLU B 1 119 ? 23.625 -5.562 -11.703 1 97.25 119 GLU B N 1
ATOM 2058 C CA . GLU B 1 119 ? 23.688 -6.074 -10.336 1 97.25 119 GLU B CA 1
ATOM 2059 C C . GLU B 1 119 ? 24.312 -5.047 -9.391 1 97.25 119 GLU B C 1
ATOM 2061 O O . GLU B 1 119 ? 23.875 -4.906 -8.25 1 97.25 119 GLU B O 1
ATOM 2066 N N . GLY B 1 120 ? 25.328 -4.434 -9.844 1 96.75 120 GLY B N 1
ATOM 2067 C CA . GLY B 1 120 ? 25.969 -3.404 -9.031 1 96.75 120 GLY B CA 1
ATOM 2068 C C . GLY B 1 120 ? 25.047 -2.242 -8.711 1 96.75 120 GLY B C 1
ATOM 2069 O O . GLY B 1 120 ? 25.031 -1.754 -7.578 1 96.75 120 GLY B O 1
ATOM 2070 N N . LEU B 1 121 ? 24.328 -1.781 -9.672 1 97.62 121 LEU B N 1
ATOM 2071 C CA . LEU B 1 121 ? 23.375 -0.688 -9.477 1 97.62 121 LEU B CA 1
ATOM 2072 C C . LEU B 1 121 ? 22.297 -1.077 -8.477 1 97.62 121 LEU B C 1
ATOM 2074 O O . LEU B 1 121 ? 21.953 -0.289 -7.594 1 97.62 121 LEU B O 1
ATOM 2078 N N . ILE B 1 122 ? 21.812 -2.26 -8.633 1 97.44 122 ILE B N 1
ATOM 2079 C CA . ILE B 1 122 ? 20.781 -2.748 -7.734 1 97.44 122 ILE B CA 1
ATOM 2080 C C . ILE B 1 122 ? 21.328 -2.877 -6.32 1 97.44 122 ILE B C 1
ATOM 2082 O O . ILE B 1 122 ? 20.688 -2.467 -5.352 1 97.44 122 ILE B O 1
ATOM 2086 N N . ALA B 1 123 ? 22.516 -3.387 -6.219 1 96.75 123 ALA B N 1
ATOM 2087 C CA . ALA B 1 123 ? 23.141 -3.521 -4.91 1 96.75 123 ALA B CA 1
ATOM 2088 C C . ALA B 1 123 ? 23.344 -2.16 -4.254 1 96.75 123 ALA B C 1
ATOM 2090 O O . ALA B 1 123 ? 23.031 -1.988 -3.068 1 96.75 123 ALA B O 1
ATOM 2091 N N . PHE B 1 124 ? 23.844 -1.275 -5.004 1 97.88 124 PHE B N 1
ATOM 2092 C CA . PHE B 1 124 ? 24.047 0.072 -4.484 1 97.88 124 PHE B CA 1
ATOM 2093 C C . PHE B 1 124 ? 22.734 0.671 -4.004 1 97.88 124 PHE B C 1
ATOM 2095 O O . PHE B 1 124 ? 22.672 1.25 -2.916 1 97.88 124 PHE B O 1
ATOM 2102 N N . ALA B 1 125 ? 21.734 0.566 -4.809 1 98.06 125 ALA B N 1
ATOM 2103 C CA . ALA B 1 125 ? 20.438 1.12 -4.465 1 98.06 125 ALA B CA 1
ATOM 2104 C C . ALA B 1 125 ? 19.875 0.478 -3.197 1 98.06 125 ALA B C 1
ATOM 2106 O O . ALA B 1 125 ? 19.453 1.178 -2.275 1 98.06 125 ALA B O 1
ATOM 2107 N N . LEU B 1 126 ? 19.938 -0.825 -3.1 1 97.44 126 LEU B N 1
ATOM 2108 C CA . LEU B 1 126 ? 19.359 -1.547 -1.973 1 97.44 126 LEU B CA 1
ATOM 2109 C C . LEU B 1 126 ? 20.125 -1.255 -0.686 1 97.44 126 LEU B C 1
ATOM 2111 O O . LEU B 1 126 ? 19.516 -1.11 0.38 1 97.44 126 LEU B O 1
ATOM 2115 N N . ILE B 1 127 ? 21.391 -1.133 -0.818 1 96.81 127 ILE B N 1
ATOM 2116 C CA . ILE B 1 127 ? 22.203 -0.83 0.359 1 96.81 127 ILE B CA 1
ATOM 2117 C C . ILE B 1 127 ? 21.938 0.605 0.809 1 96.81 127 ILE B C 1
ATOM 2119 O O . ILE B 1 127 ? 21.688 0.855 1.988 1 96.81 127 ILE B O 1
ATOM 2123 N N . SER B 1 128 ? 21.969 1.521 -0.087 1 98.19 128 SER B N 1
ATOM 2124 C CA . SER B 1 128 ? 21.812 2.93 0.262 1 98.19 128 SER B CA 1
ATOM 2125 C C . SER B 1 128 ? 20.391 3.217 0.768 1 98.19 128 SER B C 1
ATOM 2127 O O . SER B 1 128 ? 20.219 3.982 1.718 1 98.19 128 SER B O 1
ATOM 2129 N N . LEU B 1 129 ? 19.422 2.621 0.164 1 97.88 129 LEU B N 1
ATOM 2130 C CA . LEU B 1 129 ? 18.062 2.865 0.651 1 97.88 129 LEU B CA 1
ATOM 2131 C C . LEU B 1 129 ? 17.875 2.258 2.037 1 97.88 129 LEU B C 1
ATOM 2133 O O . LEU B 1 129 ? 17.125 2.803 2.857 1 97.88 129 LEU B O 1
ATOM 2137 N N . SER B 1 130 ? 18.422 1.096 2.314 1 97.94 130 SER B N 1
ATOM 2138 C CA . SER B 1 130 ? 18.312 0.472 3.629 1 97.94 130 SER B CA 1
ATOM 2139 C C . SER B 1 130 ? 18.891 1.373 4.715 1 97.94 130 SER B C 1
ATOM 2141 O O . SER B 1 130 ? 18.297 1.545 5.773 1 97.94 130 SER B O 1
ATOM 2143 N N . LEU B 1 131 ? 20.031 1.925 4.406 1 97.75 131 LEU B N 1
ATOM 2144 C CA . LEU B 1 131 ? 20.641 2.863 5.344 1 97.75 131 LEU B CA 1
ATOM 2145 C C . LEU B 1 131 ? 19.766 4.094 5.527 1 97.75 131 LEU B C 1
ATOM 2147 O O . LEU B 1 131 ? 19.609 4.59 6.648 1 97.75 131 LEU B O 1
ATOM 2151 N N . SER B 1 132 ? 19.25 4.555 4.469 1 98.44 132 SER B N 1
ATOM 2152 C CA . SER B 1 132 ? 18.344 5.695 4.523 1 98.44 132 SER B CA 1
ATOM 2153 C C . SER B 1 132 ? 17.156 5.41 5.438 1 98.44 132 SER B C 1
ATOM 2155 O O . SER B 1 132 ? 16.797 6.242 6.273 1 98.44 132 SER B O 1
ATOM 2157 N N . MET B 1 133 ? 16.562 4.25 5.32 1 98.5 133 MET B N 1
ATOM 2158 C CA . MET B 1 133 ? 15.359 3.916 6.086 1 98.5 133 MET B CA 1
ATOM 2159 C C . MET B 1 133 ? 15.695 3.729 7.562 1 98.5 133 MET B C 1
ATOM 2161 O O . MET B 1 133 ? 14.875 4.043 8.43 1 98.5 133 MET B O 1
ATOM 2165 N N . LEU B 1 134 ? 16.844 3.24 7.859 1 98.06 134 LEU B N 1
ATOM 2166 C CA . LEU B 1 134 ? 17.281 3.16 9.25 1 98.06 134 LEU B CA 1
ATOM 2167 C C . LEU B 1 134 ? 17.359 4.551 9.875 1 98.06 134 LEU B C 1
ATOM 2169 O O . LEU B 1 134 ? 16.953 4.742 11.023 1 98.06 134 LEU B O 1
ATOM 2173 N N . VAL B 1 135 ? 17.859 5.492 9.133 1 97.94 135 VAL B N 1
ATOM 2174 C CA . VAL B 1 135 ? 17.953 6.867 9.609 1 97.94 135 VAL B CA 1
ATOM 2175 C C . VAL B 1 135 ? 16.562 7.422 9.859 1 97.94 135 VAL B C 1
ATOM 2177 O O . VAL B 1 135 ? 16.312 8.039 10.898 1 97.94 135 VAL B O 1
ATOM 2180 N N . VAL B 1 136 ? 15.68 7.219 8.945 1 98.25 136 VAL B N 1
ATOM 2181 C CA . VAL B 1 136 ? 14.312 7.703 9.086 1 98.25 136 VAL B CA 1
ATOM 2182 C C . VAL B 1 136 ? 13.688 7.133 10.359 1 98.25 136 VAL B C 1
ATOM 2184 O O . VAL B 1 136 ? 13.062 7.863 11.133 1 98.25 136 VAL B O 1
ATOM 2187 N N . CYS B 1 137 ? 13.852 5.844 10.594 1 97.75 137 CYS B N 1
ATOM 2188 C CA . CYS B 1 137 ? 13.266 5.195 11.766 1 97.75 137 CYS B CA 1
ATOM 2189 C C . CYS B 1 137 ? 13.875 5.742 13.055 1 97.75 137 CYS B C 1
ATOM 2191 O O . CYS B 1 137 ? 13.164 5.984 14.023 1 97.75 137 CYS B O 1
ATOM 2193 N N . ALA B 1 138 ? 15.141 5.93 13 1 96.94 138 ALA B N 1
ATOM 2194 C CA . ALA B 1 138 ? 15.812 6.496 14.172 1 96.94 138 ALA B CA 1
ATOM 2195 C C . ALA B 1 138 ? 15.289 7.895 14.477 1 96.94 138 ALA B C 1
ATOM 2197 O O . ALA B 1 138 ? 15.008 8.219 15.633 1 96.94 138 ALA B O 1
ATOM 2198 N N . LEU B 1 139 ? 15.156 8.734 13.5 1 96.88 139 LEU B N 1
ATOM 2199 C CA . LEU B 1 139 ? 14.648 10.094 13.68 1 96.88 139 LEU B CA 1
ATOM 2200 C C . LEU B 1 139 ? 13.203 10.078 14.156 1 96.88 139 LEU B C 1
ATOM 2202 O O . LEU B 1 139 ? 12.82 10.883 15.008 1 96.88 139 LEU B O 1
ATOM 2206 N N . ALA B 1 140 ? 12.406 9.211 13.578 1 95.75 140 ALA B N 1
ATOM 2207 C CA . ALA B 1 140 ? 11.016 9.102 13.992 1 95.75 140 ALA B CA 1
ATOM 2208 C C . ALA B 1 140 ? 10.906 8.695 15.461 1 95.75 140 ALA B C 1
ATOM 2210 O O . ALA B 1 140 ? 10.133 9.281 16.219 1 95.75 140 ALA B O 1
ATOM 2211 N N . LEU B 1 141 ? 11.719 7.723 15.836 1 95.94 141 LEU B N 1
ATOM 2212 C CA . LEU B 1 141 ? 11.719 7.289 17.234 1 95.94 141 LEU B CA 1
ATOM 2213 C C . LEU B 1 141 ? 12.18 8.414 18.156 1 95.94 141 LEU B C 1
ATOM 2215 O O . LEU B 1 141 ? 11.594 8.625 19.219 1 95.94 141 LEU B O 1
ATOM 2219 N N . TRP B 1 142 ? 13.164 9.055 17.719 1 94.5 142 TRP B N 1
ATOM 2220 C CA . TRP B 1 142 ? 13.656 10.188 18.5 1 94.5 142 TRP B CA 1
ATOM 2221 C C . TRP B 1 142 ? 12.578 11.266 18.625 1 94.5 142 TRP B C 1
ATOM 2223 O O . TRP B 1 142 ? 12.398 11.836 19.703 1 94.5 142 TRP B O 1
ATOM 2233 N N . GLY B 1 143 ? 11.938 11.547 17.562 1 94.75 143 GLY B N 1
ATOM 2234 C CA . GLY B 1 143 ? 10.906 12.578 17.562 1 94.75 143 GLY B CA 1
ATOM 2235 C C . GLY B 1 143 ? 9.711 12.234 18.422 1 94.75 143 GLY B C 1
ATOM 2236 O O . GLY B 1 143 ? 8.969 13.117 18.844 1 94.75 143 GLY B O 1
ATOM 2237 N N . LEU B 1 144 ? 9.469 11 18.688 1 93.81 144 LEU B N 1
ATOM 2238 C CA . LEU B 1 144 ? 8.312 10.547 19.438 1 93.81 144 LEU B CA 1
ATOM 2239 C C . LEU B 1 144 ? 8.641 10.43 20.922 1 93.81 144 LEU B C 1
ATOM 2241 O O . LEU B 1 144 ? 7.762 10.141 21.75 1 93.81 144 LEU B O 1
ATOM 2245 N N . ARG B 1 145 ? 9.844 10.57 21.297 1 89 145 ARG B N 1
ATOM 2246 C CA . ARG B 1 145 ? 10.242 10.406 22.688 1 89 145 ARG B CA 1
ATOM 2247 C C . ARG B 1 145 ? 9.594 11.461 23.578 1 89 145 ARG B C 1
ATOM 2249 O O . ARG B 1 145 ? 9.438 11.258 24.781 1 89 145 ARG B O 1
ATOM 2256 N N . SER B 1 146 ? 9.438 12.648 23.141 1 75.88 146 SER B N 1
ATOM 2257 C CA . SER B 1 146 ? 8.883 13.727 23.969 1 75.88 146 SER B CA 1
ATOM 2258 C C . SER B 1 146 ? 7.449 14.047 23.547 1 75.88 146 SER B C 1
ATOM 2260 O O . SER B 1 146 ? 7.094 13.914 22.375 1 75.88 146 SER B O 1
ATOM 2262 N N . ALA B 1 147 ? 6.5 14.055 24.5 1 65.94 147 ALA B N 1
ATOM 2263 C CA . ALA B 1 147 ? 5.117 14.438 24.219 1 65.94 147 ALA B CA 1
ATOM 2264 C C . ALA B 1 147 ? 5.062 15.75 23.438 1 65.94 147 ALA B C 1
ATOM 2266 O O . ALA B 1 147 ? 5.93 16.609 23.609 1 65.94 147 ALA B O 1
ATOM 2267 N N . PRO B 1 148 ? 4.25 15.781 22.312 1 58.38 148 PRO B N 1
ATOM 2268 C CA . PRO B 1 148 ? 4.164 17.078 21.641 1 58.38 148 PRO B CA 1
ATOM 2269 C C . PRO B 1 148 ? 3.959 18.234 22.609 1 58.38 148 PRO B C 1
ATOM 2271 O O . PRO B 1 148 ? 3.314 18.078 23.641 1 58.38 148 PRO B O 1
ATOM 2274 N N . ALA B 1 149 ? 4.852 19.125 22.719 1 51.38 149 ALA B N 1
ATOM 2275 C CA . ALA B 1 149 ? 4.754 20.266 23.625 1 51.38 149 ALA B CA 1
ATOM 2276 C C . ALA B 1 149 ? 3.322 20.797 23.688 1 51.38 149 ALA B C 1
ATOM 2278 O O . ALA B 1 149 ? 2.721 21.094 22.656 1 51.38 149 ALA B O 1
ATOM 2279 N N . ARG B 1 150 ? 2.52 20.219 24.453 1 50.34 150 ARG B N 1
ATOM 2280 C CA . ARG B 1 150 ? 1.241 20.859 24.75 1 50.34 150 ARG B CA 1
ATOM 2281 C C . ARG B 1 150 ? 1.403 22.359 24.922 1 50.34 150 ARG B C 1
ATOM 2283 O O . ARG B 1 150 ? 2.279 22.828 25.656 1 50.34 150 ARG B O 1
ATOM 2290 N N . ARG B 1 151 ? 1.239 23.125 23.828 1 45.19 151 ARG B N 1
ATOM 2291 C CA . ARG B 1 151 ? 1.206 24.562 24.078 1 45.19 151 ARG B CA 1
ATOM 2292 C C . ARG B 1 151 ? 0.399 24.891 25.328 1 45.19 151 ARG B C 1
ATOM 2294 O O . ARG B 1 151 ? -0.788 24.562 25.406 1 45.19 151 ARG B O 1
ATOM 2301 N N . ASN B 1 152 ? 0.964 24.75 26.438 1 44.97 152 ASN B N 1
ATOM 2302 C CA . ASN B 1 152 ? 0.37 25.219 27.688 1 44.97 152 ASN B CA 1
ATOM 2303 C C . ASN B 1 152 ? -0.428 26.5 27.469 1 44.97 152 ASN B C 1
ATOM 2305 O O . ASN B 1 152 ? 0.15 27.578 27.297 1 44.97 152 ASN B O 1
ATOM 2309 N N . THR B 1 153 ? -1.444 26.484 26.688 1 47.84 153 THR B N 1
ATOM 2310 C CA . THR B 1 153 ? -2.32 27.641 26.609 1 47.84 153 THR B CA 1
ATOM 2311 C C . THR B 1 153 ? -2.818 28.031 28 1 47.84 153 THR B C 1
ATOM 2313 O O . THR B 1 153 ? -3.648 28.938 28.125 1 47.84 153 THR B O 1
ATOM 2316 N N . ASP B 1 154 ? -2.586 27.219 28.984 1 47.47 154 ASP B N 1
ATOM 2317 C CA . ASP B 1 154 ? -3.15 27.625 30.266 1 47.47 154 ASP B CA 1
ATOM 2318 C C . ASP B 1 154 ? -2.361 28.797 30.875 1 47.47 154 ASP B C 1
ATOM 2320 O O . ASP B 1 154 ? -1.445 28.578 31.672 1 47.47 154 ASP B O 1
ATOM 2324 N N . ALA B 1 155 ? -1.843 29.797 30.078 1 50.44 155 ALA B N 1
ATOM 2325 C CA . ALA B 1 155 ? -1.349 30.984 30.781 1 50.44 155 ALA B CA 1
ATOM 2326 C C . ALA B 1 155 ? -2.354 31.453 31.828 1 50.44 155 ALA B C 1
ATOM 2328 O O . ALA B 1 155 ? -3.537 31.625 31.516 1 50.44 155 ALA B O 1
ATOM 2329 N N . PRO B 1 156 ? -2.154 31.312 33.062 1 53 156 PRO B N 1
ATOM 2330 C CA . PRO B 1 156 ? -3.061 31.828 34.094 1 53 156 PRO B CA 1
ATOM 2331 C C . PRO B 1 156 ? -3.541 33.25 33.812 1 53 156 PRO B C 1
ATOM 2333 O O . PRO B 1 156 ? -2.744 34.094 33.406 1 53 156 PRO B O 1
ATOM 2336 N N . ALA B 1 157 ? -4.809 33.531 33.438 1 53.66 157 ALA B N 1
ATOM 2337 C CA . ALA B 1 157 ? -5.418 34.844 33.312 1 53.66 157 ALA B CA 1
ATOM 2338 C C . ALA B 1 157 ? -5.031 35.75 34.469 1 53.66 157 ALA B C 1
ATOM 2340 O O . ALA B 1 157 ? -5.176 35.344 35.625 1 53.66 157 ALA B O 1
ATOM 2341 N N . ALA B 1 158 ? -4.039 36.531 34.344 1 54.59 158 ALA B N 1
ATOM 2342 C CA . ALA B 1 158 ? -3.752 37.531 35.375 1 54.59 158 ALA B CA 1
ATOM 2343 C C . ALA B 1 158 ? -5.039 38.156 35.938 1 54.59 158 ALA B C 1
ATOM 2345 O O . ALA B 1 158 ? -5.887 38.625 35.156 1 54.59 158 ALA B O 1
ATOM 2346 N N . GLY B 1 159 ? -5.602 37.656 36.969 1 51.06 159 GLY B N 1
ATOM 2347 C CA . GLY B 1 159 ? -6.75 38.219 37.656 1 51.06 159 GLY B CA 1
ATOM 2348 C C . GLY B 1 159 ? -6.707 39.719 37.781 1 51.06 159 GLY B C 1
ATOM 2349 O O . GLY B 1 159 ? -5.648 40.344 37.625 1 51.06 159 GLY B O 1
ATOM 2350 N N . PRO B 1 160 ? -7.816 40.438 37.625 1 56.25 160 PRO B N 1
ATOM 2351 C CA . PRO B 1 160 ? -7.891 41.906 37.688 1 56.25 160 PRO B CA 1
ATOM 2352 C C . PRO B 1 160 ? -7.18 42.469 38.906 1 56.25 160 PRO B C 1
ATOM 2354 O O . PRO B 1 160 ? -7.219 41.875 39.969 1 56.25 160 PRO B O 1
ATOM 2357 N N . GLN B 1 161 ? -5.992 43.031 38.875 1 52.44 161 GLN B N 1
ATOM 2358 C CA . GLN B 1 161 ? -5.32 43.75 39.969 1 52.44 161 GLN B CA 1
ATOM 2359 C C . GLN B 1 161 ? -6.289 44.688 40.688 1 52.44 161 GLN B C 1
ATOM 2361 O O . GLN B 1 161 ? -7.043 45.438 40.062 1 52.44 161 GLN B O 1
ATOM 2366 N N . PRO B 1 162 ? -6.734 44.5 41.938 1 58.69 162 PRO B N 1
ATOM 2367 C CA . PRO B 1 162 ? -7.648 45.344 42.688 1 58.69 162 PRO B CA 1
ATOM 2368 C C . PRO B 1 162 ? -7.262 46.812 42.625 1 58.69 162 PRO B C 1
ATOM 2370 O O . PRO B 1 162 ? -6.07 47.156 42.594 1 58.69 162 PRO B O 1
ATOM 2373 N N . ALA B 1 163 ? -8.055 47.781 42.031 1 60.09 163 ALA B N 1
ATOM 2374 C CA . ALA B 1 163 ? -7.859 49.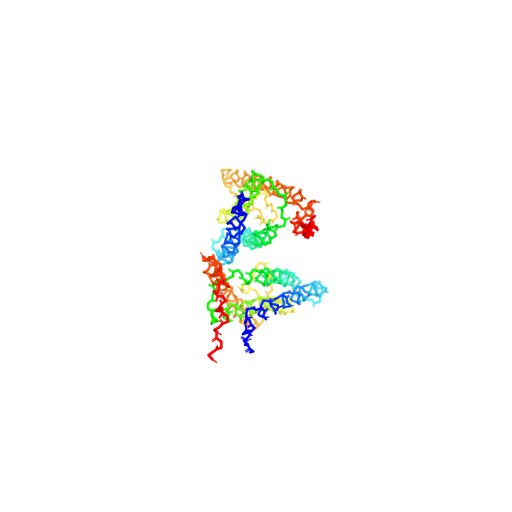219 42.031 1 60.09 163 ALA B CA 1
ATOM 2375 C C . ALA B 1 163 ? -7.496 49.719 43.438 1 60.09 163 ALA B C 1
ATOM 2377 O O . ALA B 1 163 ? -8.172 49.375 44.438 1 60.09 163 ALA B O 1
ATOM 2378 N N . ALA B 1 164 ? -6.32 50.281 43.75 1 50.5 164 ALA B N 1
ATOM 2379 C CA . ALA B 1 164 ? -6.066 51.062 44.969 1 50.5 164 ALA B CA 1
ATOM 2380 C C . ALA B 1 164 ? -6.98 52.281 45.031 1 50.5 164 ALA B C 1
ATOM 2382 O O . ALA B 1 164 ? -7.332 52.844 43.969 1 50.5 164 ALA B O 1
#

pLDDT: mean 88.17, std 18.05, range [27.14, 98.81]

Solvent-accessible surface area (backbone atoms only — not comparable to full-atom values): 16684 Å² total; per-residue (Å²): 132,82,76,72,71,72,64,74,62,58,60,56,25,52,48,30,36,53,52,8,53,50,34,27,49,50,9,55,55,41,56,74,47,27,88,76,28,68,27,40,58,28,23,49,52,13,19,49,36,14,37,53,38,10,50,49,31,35,52,49,20,72,47,40,82,50,44,53,60,56,71,68,55,46,53,47,37,51,51,29,42,53,48,17,37,52,39,49,20,49,38,30,39,50,20,5,53,61,20,20,34,29,87,82,38,45,81,50,28,68,80,32,61,41,54,72,69,56,35,49,51,38,44,51,40,54,53,54,22,52,54,27,43,51,50,29,42,52,51,50,48,58,8,55,72,46,76,58,75,71,75,73,72,77,64,77,77,79,67,84,75,81,84,128,131,81,77,74,69,74,70,72,60,58,62,56,25,52,48,29,35,48,53,8,46,49,34,25,44,52,10,56,54,38,60,74,47,28,88,77,28,68,25,39,58,26,22,48,50,13,18,48,36,12,38,51,37,8,50,50,31,32,51,48,21,72,46,41,85,50,44,58,59,57,72,70,56,45,51,47,37,51,51,28,43,54,49,18,38,52,43,49,21,50,40,31,39,51,20,5,53,62,19,21,34,32,86,82,37,47,79,51,27,68,79,32,63,43,54,71,67,56,36,47,51,39,44,52,43,55,52,52,24,51,54,27,43,52,51,28,51,52,52,51,54,58,9,54,69,48,74,59,78,68,76,73,73,76,63,78,75,79,66,82,76,80,84,129

Nearest PDB structures (foldseek):
  6q58-assembly1_A  TM=4.747E-01  e=7.540E+00  Streptomyces lividans 1326
  6qvh-assembly1_A  TM=3.653E-01  e=4.391E+00  Streptomyces lividans 1326
  8fmz-assembly1_A  TM=2.626E-01  e=4.391E+00  Rattus norvegicus
  6qvh-assembly1_A  TM=3.801E-01  e=4.545E+00  Streptomyces lividans 1326
  6q58-assembly1_A  TM=4.001E-01  e=6.393E+00  Streptomyces lividans 1326

Secondary structure (DSSP, 8-state):
-------THHHHHHHHHHHHHHHHHHHHHHHHTGGGSS-HHHHHHHHHHHHHHHHHHHHHHHHGGG----HHHHHHHHHHHHHHHHHHHHHHHHHHHHT--TTT-HHHHTT----HHHHHHHHHHHHHHHHHHHHHHHHHHHHHSS------------------/-------THHHHHHHHHHHHHHHHHHHHHHHHTGGGSS-HHHHHHHHHHHHHHHHHHHHHHHHGGG----HHHHHHHHHHHHHHHHHHHHHHHHHHHHT--TTT-HHHHTT----HHHHHHHHHHHHHHHHHHHHHHHHHHHHHSS------------------

InterPro domains:
  IPR058965 Styrene oxide isomerase/Hydroxylaminobenzene mutase-like [PF26512] (13-144)

Organism: Ectopseudomonas oleovorans (NCBI:txid301)

Sequence (328 aa):
MTLHTPSTDAPLARRLLQLGIALFLLGLLTGFLLPMMANPRVGLSSHLEGVLNGMFLLALGLMWPQLSLGTGARKAAFGFAVYGTYANWLATLLAGFWGAGGRMMPIAAGGHTGTAAQEGLIAFALISLSLSMLVVCALALWGLRSAPARRNTDAPAAGPQPAAMTLHTPSTDAPLARRLLQLGIALFLLGLLTGFLLPMMANPRVGLSSHLEGVLNGMFLLALGLMWPQLSLGTGARKAAFGFAVYGTYANWLATLLAGFWGAGGRMMPIAAGGHTGTAAQEGLIAFALISLSLSMLVVCALALWGLRSAPARRNTDAPAAGPQPAA

Radius of gyration: 24.35 Å; Cα contacts (8 Å, |Δi|>4): 484; chains: 2; bounding box: 63×78×64 Å